Protein 6Q6P (pdb70)

Secondary structure (DSSP, 8-state):
----HHHHHHHHHHHHHHHHTHHHHHHHHHHHHHHHSGGGGGG-TTTTT---HHHHHT-HHHHHHHHHHHHHHHHHHHTTT-HHHHHHHHHHHHHHIIIII---THHHHHHHHHHHHHHHHHTTTT--HHHHHHHHHHHHHHHHHHHHHHHHHT--/----HHHHHHHHHHHHHHHHTHHHHHHHHHHHHHHHSGGGGGG-TTTTT---HHHHTT-HHHHHHHHHHHHHHHHHHHTTT-HHHHHHHHHHHHHIIIIIS---THHHHHHHHHHHHHHHHHTTTT--HHHHHHHHHHHHHHHHHHHHHHHHTT---

Nearest PDB structures (foldseek):
  6q6p-assembly1_A  TM=1.006E+00  e=4.736E-20  Dissostichus mawsoni
  1umo-assembly1_A  TM=9.765E-01  e=1.715E-14  Homo sapiens
  1ux9-assembly2_B  TM=9.751E-01  e=2.761E-14  Homo sapiens
  1ury-assembly1_A  TM=9.767E-01  e=4.443E-14  Homo sapiens
  2dc3-assembly1_B  TM=9.634E-01  e=2.510E-14  Homo sapiens

Solvent-accessible surface area: 17061 Å² total; per-residue (Å²): 130,97,40,57,49,160,26,35,65,37,0,59,83,5,11,52,110,1,76,147,76,18,90,86,7,0,14,44,0,1,18,75,11,2,54,78,83,66,65,4,17,95,63,35,85,120,3,92,142,45,112,79,52,88,91,0,68,186,14,55,44,0,98,133,51,1,71,175,23,2,74,20,13,21,44,10,4,119,4,14,12,23,83,147,94,26,57,58,25,10,99,127,55,0,90,33,34,1,89,184,83,124,17,78,18,72,30,28,115,39,24,13,41,2,8,44,92,5,1,38,114,66,35,61,166,37,16,59,124,119,14,30,52,0,1,68,57,9,3,58,66,19,48,69,23,0,36,58,10,1,119,141,44,66,68,156,134,95,46,82,94,137,34,40,64,28,0,51,89,5,8,50,112,1,76,148,77,18,90,85,7,2,16,44,1,2,18,71,10,3,52,81,76,70,64,4,22,96,63,35,81,121,2,86,148,47,118,79,51,94,88,0,57,176,17,55,42,0,99,130,46,2,60,170,23,1,64,20,13,19,49,6,4,130,13,26,112,70,80,140,93,30,57,45,27,10,35,96,54,0,34,41,30,3,100,181,85,150,16,76,17,74,28,28,119,38,24,17,46,7,6,38,85,7,1,27,111,59,37,80,167,48,16,57,119,101,14,29,60,0,1,71,82,8,7,57,68,17,47,65,19,0,39,42,7,2,113,75,10,35,74,88,148

Radius of gyration: 25.67 Å; Cα contacts (8 Å, |Δi|>4): 300; chains: 2; bounding box: 36×52×78 Å

Sequence (313 aa):
SPLTDKERVMIQDSWAKVYENSDDTGVAILVRLFVNFPSSRQYFSQFKHIEEPEELERSAQLRKHANRVMNGLNTLVESLDNSEKVASVLKLLGKAHALRHKVEPVYFKILSGVILEVLGEAFSEVVTPEVAAAWTKLLATIYSGINAVYEEVGWSSPLTDKERVMIQDSWAKVYENSDDTGVAILVRLFVNFPSSRQYFSQFKHIEEPEELERSAQLRKHANRVMNGLNTLVESLDNSEKVASVLKLLGKAHALRHKVEPVYFKILSGVILEVLGEAFSEVVTPEVAAAWTKLLATIYSGINAVYEEVGWSK

Organism: Dissostichus mawsoni (NCBI:txid36200)

InterPro domains:
  IPR000971 Globin [PF00042] (44-159)
  IPR000971 Globin [PS01033] (18-167)
  IPR009050 Globin-like superfamily [SSF46458] (19-171)
  IPR012292 Globin/Protoglobin [G3DSA:1.10.490.10] (1-171)
  IPR013314 Globin, lamprey/hagfish type [PR01906] (26-39)
  IPR013314 Globin, lamprey/hagfish type [PR01906] (48-64)
  IPR013314 Globin, lamprey/hagfish type [PR01906] (72-87)
  IPR013314 Globin, lamprey/hagfish type [PR01906] (88-106)
  IPR013314 Globin, lamprey/hagfish type [PR01906] (109-127)
  IPR013314 Globin, lamprey/hagfish type [PTHR46783] (1-177)

CATH classification: 1.10.490.10

Structure (mmCIF, N/CA/C/O backbone):
data_6Q6P
#
_entry.id   6Q6P
#
_cell.length_a   43.658
_cell.length_b   105.647
_cell.length_c   127.328
_cell.angle_alpha   90.00
_cell.angle_beta   90.00
_cell.angle_gamma   90.00
#
_symmetry.space_group_name_H-M   'P 21 21 21'
#
loop_
_entity.id
_entity.type
_entity.pdbx_description
1 polymer Cytoglobin
2 non-polymer 'PROTOPORPHYRIN IX CONTAINING FE'
3 water water
#
loop_
_atom_site.group_PDB
_atom_site.id
_atom_site.type_symbol
_atom_site.label_atom_id
_atom_site.label_alt_id
_atom_site.label_comp_id
_atom_site.label_asym_id
_atom_site.label_entity_id
_atom_site.label_seq_id
_atom_site.pdbx_PDB_ins_code
_atom_site.Cartn_x
_atom_site.Cartn_y
_atom_site.Cartn_z
_atom_site.occupancy
_atom_site.B_iso_or_equiv
_atom_site.auth_seq_id
_atom_site.auth_comp_id
_atom_site.auth_asym_id
_atom_site.auth_atom_id
_atom_site.pdbx_PDB_model_num
ATOM 1 N N . SER A 1 17 ? -17.224 25.877 -23.307 1.00 106.01 17 SER A N 1
ATOM 2 C CA . SER A 1 17 ? -16.994 24.896 -24.405 1.00 101.22 17 SER A CA 1
ATOM 3 C C . SER A 1 17 ? -16.787 25.573 -25.780 1.00 105.27 17 SER A C 1
ATOM 4 O O . SER A 1 17 ? -15.899 25.164 -26.534 1.00 96.93 17 SER A O 1
ATOM 6 N N . PRO A 1 18 ? -17.584 26.620 -26.107 1.00 100.96 18 PRO A N 1
ATOM 7 C CA . PRO A 1 18 ? -17.361 27.302 -27.391 1.00 82.87 18 PRO A CA 1
ATOM 8 C C . PRO A 1 18 ? -16.444 28.538 -27.264 1.00 72.52 18 PRO A C 1
ATOM 9 O O . PRO A 1 18 ? -16.895 29.594 -26.807 1.00 76.16 18 PRO A O 1
ATOM 13 N N . LEU A 1 19 ? -15.178 28.426 -27.659 1.00 54.44 19 LEU A N 1
ATOM 14 C CA . LEU A 1 19 ? -14.260 29.569 -27.535 1.00 48.02 19 LEU A CA 1
ATOM 15 C C . LEU A 1 19 ? -14.123 30.355 -28.845 1.00 46.28 19 LEU A C 1
ATOM 16 O O . LEU A 1 19 ? -13.753 29.786 -29.859 1.00 46.48 19 LEU A O 1
ATOM 21 N N . THR A 1 20 ? -14.356 31.670 -28.803 1.00 42.74 20 THR A N 1
ATOM 22 C CA . THR A 1 20 ? -14.466 32.501 -30.015 1.00 37.28 20 THR A CA 1
ATOM 23 C C . THR A 1 20 ? -13.144 33.114 -30.439 1.00 39.75 20 THR A C 1
ATOM 24 O O . THR A 1 20 ? -12.233 33.234 -29.645 1.00 44.07 20 THR A O 1
ATOM 28 N N . ASP A 1 21 ? -13.078 33.588 -31.675 1.00 46.54 21 ASP A N 1
ATOM 29 C CA . ASP A 1 21 ? -11.851 34.170 -32.208 1.00 50.82 21 ASP A CA 1
ATOM 30 C C . ASP A 1 21 ? -11.441 35.436 -31.460 1.00 51.19 21 ASP A C 1
ATOM 31 O O . ASP A 1 21 ? -10.253 35.689 -31.280 1.00 44.85 21 ASP A O 1
ATOM 36 N N . LYS A 1 22 ? -12.426 36.220 -31.022 1.00 57.98 22 LYS A N 1
ATOM 37 C CA . LYS A 1 22 ? -12.162 37.463 -30.282 1.00 62.65 22 LYS A CA 1
ATOM 38 C C . LYS A 1 22 ? -11.552 37.110 -28.930 1.00 59.57 22 LYS A C 1
ATOM 39 O O . LYS A 1 22 ? -10.519 37.662 -28.555 1.00 62.65 22 LYS A O 1
ATOM 45 N N . GLU A 1 23 ? -12.211 36.194 -28.211 1.00 51.19 23 GLU A N 1
ATOM 46 C CA . GLU A 1 23 ? -11.752 35.692 -26.905 1.00 43.08 23 GLU A CA 1
ATOM 47 C C . GLU A 1 23 ? -10.317 35.171 -26.960 1.00 37.79 23 GLU A C 1
ATOM 48 O O . GLU A 1 23 ? -9.477 35.520 -26.149 1.00 38.16 23 GLU A O 1
ATOM 54 N N . ARG A 1 24 ? -10.055 34.302 -27.915 1.00 34.88 24 ARG A N 1
ATOM 55 C CA . ARG A 1 24 ? -8.703 33.892 -28.231 1.00 34.28 24 ARG A CA 1
ATOM 56 C C . ARG A 1 24 ? -7.741 35.079 -28.298 1.00 34.61 24 ARG A C 1
ATOM 57 O O . ARG A 1 24 ? -6.612 35.003 -27.824 1.00 34.97 24 ARG A O 1
ATOM 65 N N . VAL A 1 25 ? -8.167 36.169 -28.926 1.00 35.92 25 VAL A N 1
ATOM 66 C CA . VAL A 1 25 ? -7.294 37.342 -29.044 1.00 35.17 25 VAL A CA 1
ATOM 67 C C . VAL A 1 25 ? -7.167 38.071 -27.715 1.00 33.08 25 VAL A C 1
ATOM 68 O O . VAL A 1 25 ? -6.063 38.479 -27.342 1.00 31.29 25 VAL A O 1
ATOM 72 N N . MET A 1 26 ? -8.294 38.230 -27.016 1.00 32.74 26 MET A N 1
ATOM 73 C CA . MET A 1 26 ? -8.296 38.721 -25.633 1.00 34.28 26 MET A CA 1
ATOM 74 C C . MET A 1 26 ? -7.231 38.006 -24.793 1.00 33.58 26 MET A C 1
ATOM 75 O O . MET A 1 26 ? -6.436 38.648 -24.108 1.00 32.52 26 MET A O 1
ATOM 80 N N . ILE A 1 27 ? -7.180 36.682 -24.915 1.00 32.76 27 ILE A N 1
ATOM 81 C CA . ILE A 1 27 ? -6.261 35.867 -24.134 1.00 33.51 27 ILE A CA 1
ATOM 82 C C . ILE A 1 27 ? -4.791 36.053 -24.513 1.00 32.63 27 ILE A C 1
ATOM 83 O O . ILE A 1 27 ? -3.979 36.350 -23.663 1.00 29.75 27 ILE A O 1
ATOM 88 N N . GLN A 1 28 ? -4.459 35.853 -25.781 1.00 35.87 28 GLN A N 1
ATOM 89 C CA . GLN A 1 28 ? -3.117 36.123 -26.289 1.00 38.43 28 GLN A CA 1
ATOM 90 C C . GLN A 1 28 ? -2.580 37.482 -25.866 1.00 40.54 28 GLN A C 1
ATOM 91 O O . GLN A 1 28 ? -1.383 37.632 -25.587 1.00 37.60 28 GLN A O 1
ATOM 97 N N . ASP A 1 29 ? -3.462 38.480 -25.854 1.00 45.32 29 ASP A N 1
ATOM 98 C CA . ASP A 1 29 ? -3.036 39.864 -25.666 1.00 46.22 29 ASP A CA 1
ATOM 99 C C . ASP A 1 29 ? -2.821 40.177 -24.200 1.00 42.73 29 ASP A C 1
ATOM 100 O O . ASP A 1 29 ? -1.825 40.802 -23.839 1.00 45.53 29 ASP A O 1
ATOM 105 N N . SER A 1 30 ? -3.740 39.721 -23.357 1.00 37.46 30 SER A N 1
ATOM 106 C CA . SER A 1 30 ? -3.541 39.795 -21.914 1.00 33.73 30 SER A CA 1
ATOM 107 C C . SER A 1 30 ? -2.345 38.952 -21.455 1.00 32.87 30 SER A C 1
ATOM 108 O O . SER A 1 30 ? -1.570 39.397 -20.624 1.00 38.89 30 SER A O 1
ATOM 111 N N . TRP A 1 31 ? -2.172 37.758 -22.003 1.00 28.67 31 TRP A N 1
ATOM 112 C CA . TRP A 1 31 ? -1.086 36.889 -21.573 1.00 27.74 31 TRP A CA 1
ATOM 113 C C . TRP A 1 31 ? 0.262 37.525 -21.845 1.00 30.48 31 TRP A C 1
ATOM 114 O O . TRP A 1 31 ? 1.233 37.313 -21.115 1.00 28.09 31 TRP A O 1
ATOM 125 N N . ALA A 1 32 ? 0.344 38.261 -22.940 1.00 36.68 32 ALA A N 1
ATOM 126 C CA . ALA A 1 32 ? 1.603 38.909 -23.292 1.00 39.70 32 ALA A CA 1
ATOM 127 C C . ALA A 1 32 ? 2.060 39.851 -22.160 1.00 38.15 32 ALA A C 1
ATOM 128 O O . ALA A 1 32 ? 3.257 39.987 -21.916 1.00 37.34 32 ALA A O 1
ATOM 130 N N . LYS A 1 33 ? 1.109 40.463 -21.456 1.00 38.24 33 LYS A N 1
ATOM 131 C CA . LYS A 1 33 ? 1.437 41.342 -20.330 1.00 44.20 33 LYS A CA 1
ATOM 132 C C . LYS A 1 33 ? 1.832 40.551 -19.101 1.00 39.75 33 LYS A C 1
ATOM 133 O O . LYS A 1 33 ? 2.759 40.914 -18.387 1.00 37.79 33 LYS A O 1
ATOM 139 N N . VAL A 1 34 ? 1.128 39.453 -18.877 1.00 38.64 34 VAL A N 1
ATOM 140 C CA . VAL A 1 34 ? 1.406 38.574 -17.752 1.00 37.96 34 VAL A CA 1
ATOM 141 C C . VAL A 1 34 ? 2.792 37.930 -17.882 1.00 36.42 34 VAL A C 1
ATOM 142 O O . VAL A 1 34 ? 3.558 37.894 -16.924 1.00 34.86 34 VAL A O 1
ATOM 146 N N . TYR A 1 35 ? 3.133 37.474 -19.077 1.00 39.11 35 TYR A N 1
ATOM 147 C CA . TYR A 1 35 ? 4.404 36.787 -19.286 1.00 40.60 35 TYR A CA 1
ATOM 148 C C . TYR A 1 35 ? 5.566 37.725 -19.075 1.00 39.63 35 TYR A C 1
ATOM 149 O O . TYR A 1 35 ? 6.649 37.266 -18.740 1.00 39.65 35 TYR A O 1
ATOM 158 N N . GLU A 1 36 ? 5.362 39.020 -19.310 1.00 43.75 36 GLU A N 1
ATOM 159 C CA . GLU A 1 36 ? 6.428 40.013 -19.088 1.00 50.33 36 GLU A CA 1
ATOM 160 C C . GLU A 1 36 ? 6.914 40.030 -17.630 1.00 51.19 36 GLU A C 1
ATOM 161 O O . GLU A 1 36 ? 8.112 40.040 -17.393 1.00 50.81 36 GLU A O 1
ATOM 167 N N . ASN A 1 37 ? 6.006 40.007 -16.658 1.00 52.28 37 ASN A N 1
ATOM 168 C CA . ASN A 1 37 ? 6.397 39.643 -15.295 1.00 56.17 37 ASN A CA 1
ATOM 169 C C . ASN A 1 37 ? 6.043 38.176 -14.940 1.00 54.71 37 ASN A C 1
ATOM 170 O O . ASN A 1 37 ? 5.138 37.905 -14.146 1.00 53.75 37 ASN A O 1
ATOM 175 N N . SER A 1 38 ? 6.798 37.233 -15.497 1.00 50.67 38 SER A N 1
ATOM 176 C CA . SER A 1 38 ? 6.383 35.837 -15.486 1.00 49.53 38 SER A CA 1
ATOM 177 C C . SER A 1 38 ? 6.630 35.172 -14.161 1.00 47.54 38 SER A C 1
ATOM 178 O O . SER A 1 38 ? 5.868 34.314 -13.753 1.00 49.08 38 SER A O 1
ATOM 181 N N . ASP A 1 39 ? 7.728 35.524 -13.513 1.00 48.87 39 ASP A N 1
ATOM 182 C CA . ASP A 1 39 ? 8.266 34.691 -12.440 1.00 47.32 39 ASP A CA 1
ATOM 183 C C . ASP A 1 39 ? 7.520 34.948 -11.145 1.00 42.26 39 ASP A C 1
ATOM 184 O O . ASP A 1 39 ? 6.969 34.012 -10.563 1.00 36.39 39 ASP A O 1
ATOM 189 N N . ASP A 1 40 ? 7.465 36.228 -10.754 1.00 39.22 40 ASP A N 1
ATOM 190 C CA . ASP A 1 40 ? 6.708 36.700 -9.591 1.00 35.35 40 ASP A CA 1
ATOM 191 C C . ASP A 1 40 ? 5.279 36.281 -9.636 1.00 30.81 40 ASP A C 1
ATOM 192 O O . ASP A 1 40 ? 4.694 35.968 -8.612 1.00 33.44 40 ASP A O 1
ATOM 197 N N . THR A 1 41 ? 4.704 36.319 -10.825 1.00 27.73 41 THR A N 1
ATOM 198 C CA . THR A 1 41 ? 3.334 35.884 -11.033 1.00 25.60 41 THR A CA 1
ATOM 199 C C . THR A 1 41 ? 3.127 34.367 -10.840 1.00 24.31 41 THR A C 1
ATOM 200 O O . THR A 1 41 ? 2.222 33.942 -10.122 1.00 24.07 41 THR A O 1
ATOM 204 N N . GLY A 1 42 ? 3.960 33.556 -11.484 1.00 24.12 42 GLY A N 1
ATOM 205 C CA . GLY A 1 42 ? 4.065 32.124 -11.174 1.00 22.00 42 GLY A CA 1
ATOM 206 C C . GLY A 1 42 ? 4.005 31.855 -9.684 1.00 20.59 42 GLY A C 1
ATOM 207 O O . GLY A 1 42 ? 3.224 31.030 -9.241 1.00 22.78 42 GLY A O 1
ATOM 208 N N . VAL A 1 43 ? 4.802 32.548 -8.882 1.00 18.49 43 VAL A N 1
ATOM 209 C CA . VAL A 1 43 ? 4.908 32.133 -7.494 1.00 17.76 43 VAL A CA 1
ATOM 210 C C . VAL A 1 43 ? 3.794 32.723 -6.671 1.00 16.40 43 VAL A C 1
ATOM 211 O O . VAL A 1 43 ? 3.357 32.127 -5.694 1.00 15.36 43 VAL A O 1
ATOM 215 N N . ALA A 1 44 ? 3.342 33.903 -7.056 1.00 15.76 44 ALA A N 1
ATOM 216 C CA . ALA A 1 44 ? 2.194 34.484 -6.393 1.00 15.66 44 ALA A CA 1
ATOM 217 C C . ALA A 1 44 ? 1.020 33.527 -6.545 1.00 15.80 44 ALA A C 1
ATOM 218 O O . ALA A 1 44 ? 0.252 33.315 -5.607 1.00 16.74 44 ALA A O 1
ATOM 220 N N . ILE A 1 45 ? 0.917 32.899 -7.709 1.00 15.42 45 ILE A N 1
ATOM 221 C CA . ILE A 1 45 ? -0.143 31.948 -7.951 1.00 15.47 45 ILE A CA 1
ATOM 222 C C . ILE A 1 45 ? 0.021 30.728 -7.054 1.00 17.74 45 ILE A C 1
ATOM 223 O O . ILE A 1 45 ? -0.876 30.415 -6.256 1.00 18.92 45 ILE A O 1
ATOM 228 N N . LEU A 1 46 ? 1.167 30.054 -7.161 1.00 19.28 46 LEU A N 1
ATOM 229 C CA . LEU A 1 46 ? 1.435 28.859 -6.340 1.00 20.77 46 LEU A CA 1
ATOM 230 C C . LEU A 1 46 ? 1.410 29.101 -4.809 1.00 20.37 46 LEU A C 1
ATOM 231 O O . LEU A 1 46 ? 1.053 28.224 -4.044 1.00 20.73 46 LEU A O 1
ATOM 236 N N . VAL A 1 47 ? 1.790 30.284 -4.357 1.00 20.52 47 VAL A N 1
ATOM 237 C CA . VAL A 1 47 ? 1.719 30.571 -2.937 1.00 20.26 47 VAL A CA 1
ATOM 238 C C . VAL A 1 47 ? 0.263 30.680 -2.495 1.00 19.62 47 VAL A C 1
ATOM 239 O O . VAL A 1 47 ? -0.07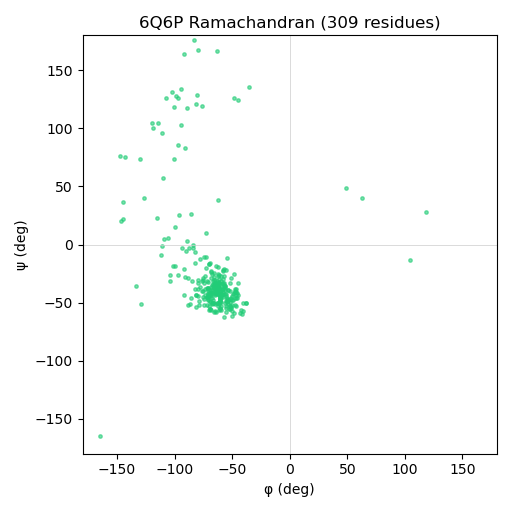7 30.192 -1.434 1.00 17.80 47 VAL A O 1
ATOM 243 N N . ARG A 1 48 ? -0.605 31.275 -3.309 1.00 20.81 48 ARG A N 1
ATOM 244 C CA . ARG A 1 48 ? -2.031 31.296 -2.951 1.00 22.81 48 ARG A CA 1
ATOM 245 C C . ARG A 1 48 ? -2.618 29.884 -2.935 1.00 20.82 48 ARG A C 1
ATOM 246 O O . ARG A 1 48 ? -3.357 29.517 -2.030 1.00 19.84 48 ARG A O 1
ATOM 254 N N . LEU A 1 49 ? -2.253 29.080 -3.921 1.00 19.33 49 LEU A N 1
ATOM 255 C CA . LEU A 1 49 ? -2.678 27.702 -3.941 1.00 17.48 49 LEU A CA 1
ATOM 256 C C . LEU A 1 49 ? -2.269 27.017 -2.657 1.00 16.83 49 LEU A C 1
ATOM 257 O O . LEU A 1 49 ? -3.129 26.530 -1.938 1.00 16.60 49 LEU A O 1
ATOM 262 N N . PHE A 1 50 ? -0.973 27.008 -2.344 1.00 16.53 50 PHE A N 1
ATOM 263 C CA . PHE A 1 50 ? -0.458 26.216 -1.203 1.00 16.85 50 PHE A CA 1
ATOM 264 C C . PHE A 1 50 ? -0.876 26.700 0.222 1.00 16.65 50 PHE A C 1
ATOM 265 O O . PHE A 1 50 ? -0.881 25.929 1.210 1.00 15.06 50 PHE A O 1
ATOM 273 N N . VAL A 1 51 ? -1.218 27.978 0.309 1.00 15.80 51 VAL A N 1
ATOM 274 C CA . VAL A 1 51 ? -1.619 28.596 1.563 1.00 15.25 51 VAL A CA 1
ATOM 275 C C . VAL A 1 51 ? -3.097 28.385 1.788 1.00 14.96 51 VAL A C 1
ATOM 276 O O . VAL A 1 51 ? -3.521 28.058 2.908 1.00 14.82 51 VAL A O 1
ATOM 280 N N . ASN A 1 52 ? -3.868 28.630 0.727 1.00 14.79 52 ASN A N 1
ATOM 281 C CA . ASN A 1 52 ? -5.335 28.638 0.788 1.00 15.13 52 ASN A CA 1
ATOM 282 C C . ASN A 1 52 ? -5.927 27.219 0.765 1.00 15.79 52 ASN A C 1
ATOM 283 O O . ASN A 1 52 ? -6.990 26.955 1.360 1.00 18.28 52 ASN A O 1
ATOM 288 N N . PHE A 1 53 ? -5.207 26.321 0.087 1.00 15.60 53 PHE A N 1
ATOM 289 C CA . PHE A 1 53 ? -5.554 24.901 -0.068 1.00 14.04 53 PHE A CA 1
ATOM 290 C C . PHE A 1 53 ? -4.356 24.023 0.289 1.00 12.93 53 PHE A C 1
ATOM 291 O O . PHE A 1 53 ? -3.709 23.471 -0.590 1.00 12.28 53 PHE A O 1
ATOM 299 N N . PRO A 1 54 ? -4.056 23.923 1.586 1.00 12.33 54 PRO A N 1
ATOM 300 C CA . PRO A 1 54 ? -2.790 23.389 2.075 1.00 12.71 54 PRO A CA 1
ATOM 301 C C . PRO A 1 54 ? -2.527 21.951 1.705 1.00 13.14 54 PRO A C 1
ATOM 302 O O . PRO A 1 54 ? -1.381 21.568 1.547 1.00 14.37 54 PRO A O 1
ATOM 306 N N . SER A 1 55 ? -3.558 21.132 1.609 1.00 13.65 55 SER A N 1
ATOM 307 C CA . SER A 1 55 ? -3.319 19.731 1.331 1.00 13.66 55 SER A CA 1
ATOM 308 C C . SER A 1 55 ? -2.646 19.623 -0.019 1.00 14.27 55 SER A C 1
ATOM 309 O O . SER A 1 55 ? -2.024 18.609 -0.306 1.00 15.05 55 SER A O 1
ATOM 312 N N . SER A 1 56 ? -2.747 20.663 -0.848 1.00 14.30 56 SER A N 1
ATOM 313 C CA . SER A 1 56 ? -2.064 20.654 -2.140 1.00 14.15 56 SER A CA 1
ATOM 314 C C . SER A 1 56 ? -0.562 20.611 -1.978 1.00 14.13 56 SER A C 1
ATOM 315 O O . SER A 1 56 ? 0.141 20.222 -2.904 1.00 14.24 56 SER A O 1
ATOM 318 N N . ARG A 1 57 ? -0.075 20.960 -0.787 1.00 14.40 57 ARG A N 1
ATOM 319 C CA . ARG A 1 57 ? 1.374 20.957 -0.499 1.00 15.22 57 ARG A CA 1
ATOM 320 C C . ARG A 1 57 ? 1.985 19.558 -0.347 1.00 14.41 57 ARG A C 1
ATOM 321 O O . ARG A 1 57 ? 3.209 19.389 -0.345 1.00 13.45 57 ARG A O 1
ATOM 329 N N . GLN A 1 58 ? 1.121 18.560 -0.277 1.00 14.07 58 GLN A N 1
ATOM 330 C CA . GLN A 1 58 ? 1.517 17.224 0.137 1.00 13.86 58 GLN A CA 1
ATOM 331 C C . GLN A 1 58 ? 2.454 16.552 -0.828 1.00 13.62 58 GLN A C 1
ATOM 332 O O . GLN A 1 58 ? 3.155 15.642 -0.439 1.00 13.35 58 GLN A O 1
ATOM 338 N N . TYR A 1 59 ? 2.418 16.960 -2.091 1.00 13.95 59 TYR A N 1
ATOM 339 C CA . TYR A 1 59 ? 3.158 16.277 -3.146 1.00 14.29 59 TYR A CA 1
ATOM 340 C C . TYR A 1 59 ? 4.603 16.784 -3.309 1.00 14.99 59 TYR A C 1
ATOM 341 O O . TYR A 1 59 ? 5.373 16.244 -4.095 1.00 14.51 59 TYR A O 1
ATOM 350 N N . PHE A 1 60 ? 4.962 17.802 -2.537 1.00 16.40 60 PHE A N 1
ATOM 351 C CA . PHE A 1 60 ? 6.202 18.540 -2.719 1.00 17.90 60 PHE A CA 1
ATOM 352 C C . PHE A 1 60 ? 7.100 18.316 -1.502 1.00 20.03 60 PHE A C 1
ATOM 353 O O . PHE A 1 60 ? 6.873 18.888 -0.426 1.00 21.15 60 PHE A O 1
ATOM 361 N N . SER A 1 61 ? 8.124 17.489 -1.667 1.00 21.39 61 SER A N 1
ATOM 362 C CA . SER A 1 61 ? 8.855 16.970 -0.508 1.00 22.43 61 SER A CA 1
ATOM 363 C C . SER A 1 61 ? 9.547 18.061 0.301 1.00 20.58 61 SER A C 1
ATOM 364 O O . SER A 1 61 ? 9.686 17.936 1.508 1.00 21.33 61 SER A O 1
ATOM 367 N N . GLN A 1 62 ? 9.974 19.127 -0.356 1.00 18.86 62 GLN A N 1
ATOM 368 C CA . GLN A 1 62 ? 10.791 20.112 0.316 1.00 18.79 62 GLN A CA 1
ATOM 369 C C . GLN A 1 62 ? 10.058 21.240 0.985 1.00 18.59 62 GLN A C 1
ATOM 370 O O . GLN A 1 62 ? 10.709 22.097 1.561 1.00 18.80 62 GLN A O 1
ATOM 376 N N . PHE A 1 63 ? 8.743 21.325 0.827 1.00 19.89 63 PHE A N 1
ATOM 377 C CA . PHE A 1 63 ? 7.944 22.334 1.571 1.00 20.82 63 PHE A CA 1
ATOM 378 C C . PHE A 1 63 ? 6.538 21.875 1.946 1.00 22.71 63 PHE A C 1
ATOM 379 O O . PHE A 1 63 ? 5.689 22.710 2.257 1.00 23.23 63 PHE A O 1
ATOM 387 N N . LYS A 1 64 ? 6.301 20.563 1.965 1.00 24.45 64 LYS A N 1
ATOM 388 C CA . LYS A 1 64 ? 4.982 20.041 2.305 1.00 26.12 64 LYS A CA 1
ATOM 389 C C . LYS A 1 64 ? 4.479 20.542 3.656 1.00 26.92 64 LYS A C 1
ATOM 390 O O . LYS A 1 64 ? 3.273 20.576 3.871 1.00 27.96 64 LYS A O 1
ATOM 396 N N . HIS A 1 65 ? 5.390 20.985 4.532 1.00 27.25 65 HIS A N 1
ATOM 397 C CA . HIS A 1 65 ? 5.030 21.359 5.893 1.00 24.33 65 HIS A CA 1
ATOM 398 C C . HIS A 1 65 ? 5.227 22.800 6.217 1.00 22.99 65 HIS A C 1
ATOM 399 O O . HIS A 1 65 ? 5.270 23.160 7.370 1.00 22.71 65 HIS A O 1
ATOM 406 N N . ILE A 1 66 ? 5.243 23.635 5.193 1.00 23.96 66 ILE A N 1
ATOM 407 C CA . ILE A 1 66 ? 5.452 25.061 5.345 1.00 24.33 66 ILE A CA 1
ATOM 408 C C . ILE A 1 66 ? 4.166 25.846 5.106 1.00 27.27 66 ILE A C 1
ATOM 409 O O . ILE A 1 66 ? 3.569 25.749 4.040 1.00 31.25 66 ILE A O 1
ATOM 414 N N . GLU A 1 67 ? 3.782 26.684 6.058 1.00 29.16 67 GLU A N 1
ATOM 415 C CA . GLU A 1 67 ? 2.528 27.420 5.954 1.00 30.65 67 GLU A CA 1
ATOM 416 C C . GLU A 1 67 ? 2.669 28.853 5.476 1.00 25.23 67 GLU A C 1
ATOM 417 O O . GLU A 1 67 ? 1.706 29.458 5.086 1.00 22.28 67 GLU A O 1
ATOM 423 N N . GLU A 1 68 ? 3.849 29.431 5.544 1.00 26.74 68 GLU A N 1
ATOM 424 C CA . GLU A 1 68 ? 3.943 30.888 5.449 1.00 28.49 68 GLU A CA 1
ATOM 425 C C . GLU A 1 68 ? 4.394 31.359 4.092 1.00 27.01 68 GLU A C 1
ATOM 426 O O . GLU A 1 68 ? 5.379 30.887 3.565 1.00 28.30 68 GLU A O 1
ATOM 432 N N . PRO A 1 69 ? 3.680 32.320 3.519 1.00 26.51 69 PRO A N 1
ATOM 433 C CA . PRO A 1 69 ? 4.089 32.805 2.199 1.00 26.52 69 PRO A CA 1
ATOM 434 C C . PRO A 1 69 ? 5.578 33.180 2.083 1.00 25.97 69 PRO A C 1
ATOM 435 O O . PRO A 1 69 ? 6.212 32.760 1.129 1.00 26.87 69 PRO A O 1
ATOM 439 N N . GLU A 1 70 ? 6.142 33.895 3.056 1.00 27.12 70 GLU A N 1
ATOM 440 C CA . GLU A 1 70 ? 7.548 34.334 2.964 1.00 28.59 70 GLU A CA 1
ATOM 441 C C . GLU A 1 70 ? 8.486 33.131 2.962 1.00 27.15 70 GLU A C 1
ATOM 442 O O . GLU A 1 70 ? 9.533 33.161 2.324 1.00 25.47 70 GLU A O 1
ATOM 448 N N . GLU A 1 71 ? 8.127 32.082 3.699 1.00 25.69 71 GLU A N 1
ATOM 449 C CA . GLU A 1 71 ? 8.875 30.833 3.637 1.00 22.26 71 GLU A CA 1
ATOM 450 C C . GLU A 1 71 ? 8.699 30.170 2.288 1.00 21.07 71 GLU A C 1
ATOM 451 O O . GLU A 1 71 ? 9.665 29.699 1.705 1.00 22.02 71 GLU A O 1
ATOM 457 N N . LEU A 1 72 ? 7.483 30.156 1.762 1.00 20.05 72 LEU A N 1
ATOM 458 C CA . LEU A 1 72 ? 7.223 29.392 0.549 1.00 20.03 72 LEU A CA 1
ATOM 459 C C . LEU A 1 72 ? 7.883 30.043 -0.641 1.00 20.64 72 LEU A C 1
ATOM 460 O O . LEU A 1 72 ? 8.391 29.356 -1.508 1.00 19.40 72 LEU A O 1
ATOM 465 N N . GLU A 1 73 ? 7.899 31.371 -0.691 1.00 22.56 73 GLU A N 1
ATOM 466 C CA . GLU A 1 73 ? 8.447 32.021 -1.869 1.00 24.01 73 GLU A CA 1
ATOM 467 C C . GLU A 1 73 ? 9.945 31.863 -1.977 1.00 23.19 73 GLU A C 1
ATOM 468 O O . GLU A 1 73 ? 10.499 31.971 -3.060 1.00 22.44 73 GLU A O 1
ATOM 474 N N . ARG A 1 74 ? 10.587 31.483 -0.882 1.00 23.86 74 ARG A N 1
ATOM 475 C CA . ARG A 1 74 ? 12.008 31.160 -0.922 1.00 23.35 74 ARG A CA 1
ATOM 476 C C . ARG A 1 74 ? 12.364 29.689 -1.228 1.00 22.29 74 ARG A C 1
ATOM 477 O O . ARG A 1 74 ? 13.532 29.333 -1.247 1.00 21.84 74 ARG A O 1
ATOM 485 N N . SER A 1 75 ? 11.377 28.843 -1.500 1.00 20.84 75 SER A N 1
ATOM 486 C CA . SER A 1 75 ? 11.666 27.450 -1.790 1.00 20.37 75 SER A CA 1
ATOM 487 C C . SER A 1 75 ? 12.116 27.290 -3.236 1.00 19.80 75 SER A C 1
ATOM 488 O O . SER A 1 75 ? 11.423 27.704 -4.180 1.00 19.53 75 SER A O 1
ATOM 491 N N . ALA A 1 76 ? 13.250 26.630 -3.422 1.00 17.54 76 ALA A N 1
ATOM 492 C CA . ALA A 1 76 ? 13.768 26.465 -4.748 1.00 15.84 76 ALA A CA 1
ATOM 493 C C . ALA A 1 76 ? 12.804 25.585 -5.549 1.00 15.80 76 ALA A C 1
ATOM 494 O O . ALA A 1 76 ? 12.583 25.803 -6.740 1.00 15.17 76 ALA A O 1
ATOM 496 N N . GLN A 1 77 ? 12.192 24.624 -4.860 1.00 15.72 77 GLN A N 1
ATOM 497 C CA . GLN A 1 77 ? 11.321 23.640 -5.492 1.00 15.52 77 GLN A CA 1
ATOM 498 C C . GLN A 1 77 ? 10.016 24.295 -5.915 1.00 16.92 77 GLN A C 1
ATOM 499 O O . GLN A 1 77 ? 9.522 24.058 -7.012 1.00 18.62 77 GLN A O 1
ATOM 505 N N . LEU A 1 78 ? 9.447 25.100 -5.025 1.00 17.44 78 LEU A N 1
ATOM 506 C CA . LEU A 1 78 ? 8.271 25.891 -5.343 1.00 17.89 78 LEU A CA 1
ATOM 507 C C . LEU A 1 78 ? 8.543 26.694 -6.606 1.00 18.38 78 LEU A C 1
ATOM 508 O O . LEU A 1 78 ? 7.833 26.563 -7.591 1.00 18.66 78 LEU A O 1
ATOM 513 N N . ARG A 1 79 ? 9.617 27.473 -6.591 1.00 19.13 79 ARG A N 1
ATOM 514 C CA . ARG A 1 79 ? 9.899 28.407 -7.672 1.00 20.29 79 ARG A CA 1
ATOM 515 C C . ARG A 1 79 ? 10.079 27.711 -9.025 1.00 21.72 79 ARG A C 1
ATOM 516 O O . ARG A 1 79 ? 9.546 28.168 -10.039 1.00 21.12 79 ARG A O 1
ATOM 524 N N . LYS A 1 80 ? 10.810 26.602 -9.051 1.00 24.03 80 LYS A N 1
ATOM 525 C CA . LYS A 1 80 ? 10.998 25.896 -10.305 1.00 26.33 80 LYS A CA 1
ATOM 526 C C . LYS A 1 80 ? 9.666 25.456 -10.829 1.00 24.94 80 LYS A C 1
ATOM 527 O O . LYS A 1 80 ? 9.350 25.704 -11.975 1.00 25.77 80 LYS A O 1
ATOM 533 N N . HIS A 1 81 ? 8.835 24.881 -9.974 1.00 23.34 81 HIS A N 1
ATOM 534 C CA . HIS A 1 81 ? 7.525 24.451 -10.421 1.00 20.87 81 HIS A CA 1
ATOM 535 C C . HIS A 1 81 ? 6.655 25.603 -10.892 1.00 20.50 81 HIS A C 1
ATOM 536 O O . HIS A 1 81 ? 5.814 25.445 -11.787 1.00 18.79 81 HIS A O 1
ATOM 543 N N . ALA A 1 82 ? 6.805 26.739 -10.226 1.00 19.98 82 ALA A N 1
ATOM 544 C CA . ALA A 1 82 ? 6.038 27.914 -10.564 1.00 20.04 82 ALA A CA 1
ATOM 545 C C . ALA A 1 82 ? 6.461 28.349 -11.959 1.00 20.47 82 ALA A C 1
ATOM 546 O O . ALA A 1 82 ? 5.679 28.836 -12.770 1.00 19.48 82 ALA A O 1
ATOM 548 N N . ASN A 1 83 ? 7.716 28.116 -12.251 1.00 21.78 83 ASN A N 1
ATOM 549 C CA . ASN A 1 83 ? 8.240 28.457 -13.549 1.00 24.75 83 ASN A CA 1
ATOM 550 C C . ASN A 1 83 ? 7.703 27.529 -14.632 1.00 22.29 83 ASN A C 1
ATOM 551 O O . ASN A 1 83 ? 7.366 27.965 -15.719 1.00 20.09 83 ASN A O 1
ATOM 556 N N . ARG A 1 84 ? 7.665 26.240 -14.304 1.00 22.68 84 ARG A N 1
ATOM 557 C CA . ARG A 1 84 ? 7.104 25.196 -15.158 1.00 22.74 84 ARG A CA 1
ATOM 558 C C . ARG A 1 84 ? 5.634 25.416 -15.448 1.00 20.35 84 ARG A C 1
ATOM 559 O O . ARG A 1 84 ? 5.160 25.129 -16.535 1.00 20.53 84 ARG A O 1
ATOM 567 N N . VAL A 1 85 ? 4.898 25.888 -14.460 1.00 18.38 85 VAL A N 1
ATOM 568 C CA . VAL A 1 85 ? 3.481 26.105 -14.645 1.00 17.58 85 VAL A CA 1
ATOM 569 C C . VAL A 1 85 ? 3.266 27.154 -15.729 1.00 18.58 85 VAL A C 1
ATOM 570 O O . VAL A 1 85 ? 2.384 27.024 -16.581 1.00 16.72 85 VAL A O 1
ATOM 574 N N . MET A 1 86 ? 4.091 28.199 -15.680 1.00 20.75 86 MET A N 1
ATOM 575 C CA . MET A 1 86 ? 3.875 29.372 -16.498 1.00 21.14 86 MET A CA 1
ATOM 576 C C . MET A 1 86 ? 4.284 29.051 -17.904 1.00 21.84 86 MET A C 1
ATOM 577 O O . MET A 1 86 ? 3.581 29.391 -18.848 1.00 22.94 86 MET A O 1
ATOM 582 N N . ASN A 1 87 ? 5.376 28.320 -18.042 1.00 23.34 87 ASN A N 1
ATOM 583 C CA . ASN A 1 87 ? 5.786 27.877 -19.351 1.00 25.77 87 ASN A CA 1
ATOM 584 C C . ASN A 1 87 ? 4.758 27.006 -19.986 1.00 26.28 87 ASN A C 1
ATOM 585 O O . ASN A 1 87 ? 4.476 27.169 -21.187 1.00 29.76 87 ASN A O 1
ATOM 590 N N . GLY A 1 88 ? 4.191 26.107 -19.176 1.00 23.82 88 GLY A N 1
ATOM 591 C CA . GLY A 1 88 ? 3.008 25.333 -19.551 1.00 21.60 88 GLY A CA 1
ATOM 592 C C . GLY A 1 88 ? 1.891 26.188 -20.123 1.00 21.18 88 GLY A C 1
ATOM 593 O O . GLY A 1 88 ? 1.490 26.006 -21.272 1.00 19.72 88 GLY A O 1
ATOM 594 N N . LEU A 1 89 ? 1.413 27.149 -19.341 1.00 21.33 89 LEU A N 1
ATOM 595 C CA . LEU A 1 89 ? 0.358 28.049 -19.811 1.00 22.47 89 LEU A CA 1
ATOM 596 C C . LEU A 1 89 ? 0.767 28.743 -21.116 1.00 23.12 89 LEU A C 1
ATOM 597 O O . LEU A 1 89 ? -0.025 28.873 -22.063 1.00 22.52 89 LEU A O 1
ATOM 602 N N . ASN A 1 90 ? 2.017 29.186 -21.165 1.00 23.46 90 ASN A N 1
ATOM 603 C CA . ASN A 1 90 ? 2.503 29.908 -22.327 1.00 22.66 90 ASN A CA 1
ATOM 604 C C . ASN A 1 90 ? 2.403 29.073 -23.564 1.00 23.42 90 ASN A C 1
ATOM 605 O O . ASN A 1 90 ? 2.046 29.563 -24.626 1.00 23.85 90 ASN A O 1
ATOM 610 N N . THR A 1 91 ? 2.805 27.815 -23.428 1.00 23.65 91 THR A N 1
ATOM 611 C CA . THR A 1 91 ? 2.710 26.864 -24.517 1.00 22.28 91 THR A CA 1
ATOM 612 C C . THR A 1 91 ? 1.248 26.725 -24.920 1.00 22.73 91 THR A C 1
ATOM 613 O O . THR A 1 91 ? 0.915 26.756 -26.099 1.00 21.86 91 THR A O 1
ATOM 617 N N . LEU A 1 92 ? 0.373 26.586 -23.934 1.00 24.29 92 LEU A N 1
ATOM 618 C CA . LEU A 1 92 ? -1.050 26.443 -24.224 1.00 25.75 92 LEU A CA 1
ATOM 619 C C . LEU A 1 92 ? -1.596 27.664 -24.936 1.00 26.97 92 LEU A C 1
ATOM 620 O O . LEU A 1 92 ? -2.454 27.522 -25.805 1.00 30.92 92 LEU A O 1
ATOM 625 N N . VAL A 1 93 ? -1.048 28.841 -24.643 1.00 26.70 93 VAL A N 1
ATOM 626 C CA . VAL A 1 93 ? -1.536 30.068 -25.266 1.00 27.67 93 VAL A CA 1
ATOM 627 C C . VAL A 1 93 ? -0.955 30.289 -26.667 1.00 28.40 93 VAL A C 1
ATOM 628 O O . VAL A 1 93 ? -1.678 30.641 -27.614 1.00 27.51 93 VAL A O 1
ATOM 632 N N . GLU A 1 94 ? 0.342 30.051 -26.816 1.00 30.88 94 GLU A N 1
ATOM 633 C CA . GLU A 1 94 ? 0.953 30.052 -28.145 1.00 31.24 94 GLU A CA 1
ATOM 634 C C . GLU A 1 94 ? 0.160 29.153 -29.078 1.00 29.35 94 GLU A C 1
ATOM 635 O O . GLU A 1 94 ? 0.059 29.430 -30.267 1.00 32.22 94 GLU A O 1
ATOM 641 N N . SER A 1 95 ? -0.479 28.134 -28.514 1.00 27.43 95 SER A N 1
ATOM 642 C CA . SER A 1 95 ? -0.957 27.006 -29.283 1.00 26.69 95 SER A CA 1
ATOM 643 C C . SER A 1 95 ? -2.468 26.947 -29.421 1.00 26.71 95 SER A C 1
ATOM 644 O O . SER A 1 95 ? -3.008 26.008 -30.007 1.00 27.83 95 SER A O 1
ATOM 647 N N . LEU A 1 96 ? -3.144 27.973 -28.922 1.00 26.60 96 LEU A N 1
ATOM 648 C CA . LEU A 1 96 ? -4.610 28.033 -28.947 1.00 27.66 96 LEU A CA 1
ATOM 649 C C . LEU A 1 96 ? -5.279 27.682 -30.266 1.00 28.65 96 LEU A C 1
ATOM 650 O O . LEU A 1 96 ? -6.337 27.088 -30.258 1.00 25.82 96 LEU A O 1
ATOM 655 N N . ASP A 1 97 ? -4.695 28.085 -31.393 1.00 32.66 97 ASP A N 1
ATOM 656 C CA . ASP A 1 97 ? -5.337 27.853 -32.683 1.00 33.23 97 ASP A CA 1
ATOM 657 C C . ASP A 1 97 ? -5.084 26.480 -33.267 1.00 31.82 97 ASP A C 1
ATOM 658 O O . ASP A 1 97 ? -5.626 26.159 -34.312 1.00 31.22 97 ASP A O 1
ATOM 663 N N . ASN A 1 98 ? -4.271 25.678 -32.575 1.00 32.39 98 ASN A N 1
ATOM 664 C CA . ASN A 1 98 ? -3.924 24.320 -32.988 1.00 29.22 98 ASN A CA 1
ATOM 665 C C . ASN A 1 98 ? -4.368 23.321 -31.935 1.00 30.13 98 ASN A C 1
ATOM 666 O O . ASN A 1 98 ? -3.756 23.204 -30.879 1.00 32.09 98 ASN A O 1
ATOM 671 N N . SER A 1 99 ? -5.450 22.615 -32.206 1.00 31.40 99 SER A N 1
ATOM 672 C CA . SER A 1 99 ? -6.184 21.965 -31.130 1.00 33.61 99 SER A CA 1
ATOM 673 C C . SER A 1 99 ? -5.694 20.562 -30.915 1.00 36.65 99 SER A C 1
ATOM 674 O O . SER A 1 99 ? -5.909 19.982 -29.849 1.00 41.12 99 SER A O 1
ATOM 677 N N . GLU A 1 100 ? -5.049 20.004 -31.928 1.00 38.48 100 GLU A N 1
ATOM 678 C CA . GLU A 1 100 ? -4.355 18.756 -31.748 1.00 39.85 100 GLU A CA 1
ATOM 679 C C . GLU A 1 100 ? -3.218 18.969 -30.773 1.00 35.73 100 GLU A C 1
ATOM 680 O O . GLU A 1 100 ? -2.990 18.141 -29.898 1.00 34.26 100 GLU A O 1
ATOM 686 N N . LYS A 1 101 ? -2.526 20.095 -30.896 1.00 32.02 101 LYS A N 1
ATOM 687 C CA . LYS A 1 101 ? -1.368 20.335 -30.060 1.00 31.54 101 LYS A CA 1
ATOM 688 C C . LYS A 1 101 ? -1.736 20.615 -28.605 1.00 32.61 101 LYS A C 1
ATOM 689 O O . LYS A 1 101 ? -1.020 20.189 -27.701 1.00 33.15 101 LYS A O 1
ATOM 695 N N . VAL A 1 102 ? -2.830 21.328 -28.354 1.00 31.39 102 VAL A N 1
ATOM 696 C CA . VAL A 1 102 ? -3.252 21.484 -26.962 1.00 31.43 102 VAL A CA 1
ATOM 697 C C . VAL A 1 102 ? -3.619 20.107 -26.445 1.00 30.17 102 VAL A C 1
ATOM 698 O O . VAL A 1 102 ? -3.310 19.770 -25.310 1.00 38.78 102 VAL A O 1
ATOM 702 N N . ALA A 1 103 ? -4.223 19.285 -27.284 1.00 26.94 103 ALA A N 1
ATOM 703 C CA . ALA A 1 103 ? -4.551 17.934 -26.860 1.00 26.08 103 ALA A CA 1
ATOM 704 C C . ALA A 1 103 ? -3.323 17.136 -26.404 1.00 25.32 103 ALA A C 1
ATOM 705 O O . ALA A 1 103 ? -3.406 16.407 -25.432 1.00 24.38 103 ALA A O 1
ATOM 707 N N . SER A 1 104 ? -2.195 17.252 -27.098 1.00 25.48 104 SER A N 1
ATOM 708 C CA . SER A 1 104 ? -1.030 16.452 -26.717 1.00 28.10 104 SER A CA 1
ATOM 709 C C . SER A 1 104 ? -0.391 17.019 -25.486 1.00 25.92 104 SER A C 1
ATOM 710 O O . SER A 1 104 ? 0.305 16.292 -24.779 1.00 26.15 104 SER A O 1
ATOM 713 N N . VAL A 1 105 ? -0.524 18.329 -25.295 1.00 24.00 105 VAL A N 1
ATOM 714 C CA . VAL A 1 105 ? 0.133 18.988 -24.171 1.00 23.22 105 VAL A CA 1
ATOM 715 C C . VAL A 1 105 ? -0.600 18.561 -22.920 1.00 22.21 105 VAL A C 1
ATOM 716 O O . VAL A 1 105 ? 0.002 18.163 -21.933 1.00 22.46 105 VAL A O 1
ATOM 720 N N . LEU A 1 106 ? -1.912 18.588 -22.994 1.00 22.14 106 LEU A N 1
ATOM 721 C CA . LEU A 1 106 ? -2.700 18.203 -21.864 1.00 23.39 106 LEU A CA 1
ATOM 722 C C . LEU A 1 106 ? -2.514 16.734 -21.625 1.00 24.27 106 LEU A C 1
ATOM 723 O O . LEU A 1 106 ? -2.473 16.296 -20.483 1.00 26.76 106 LEU A O 1
ATOM 728 N N . LYS A 1 107 ? -2.353 15.967 -22.692 1.00 26.33 107 LYS A N 1
ATOM 729 C CA . LYS A 1 107 ? -2.112 14.534 -22.535 1.00 29.88 107 LYS A CA 1
ATOM 730 C C . LYS A 1 107 ? -0.815 14.279 -21.744 1.00 25.98 107 LYS A C 1
ATOM 731 O O . LYS A 1 107 ? -0.820 13.533 -20.778 1.00 23.65 107 LYS A O 1
ATOM 737 N N . LEU A 1 108 ? 0.262 14.956 -22.127 1.00 23.72 108 LEU A N 1
ATOM 738 C CA . LEU A 1 108 ? 1.548 14.787 -21.500 1.00 23.31 108 LEU A CA 1
ATOM 739 C C . LEU A 1 108 ? 1.505 15.159 -20.044 1.00 22.97 108 LEU A C 1
ATOM 740 O O . LEU A 1 108 ? 1.988 14.435 -19.184 1.00 22.40 108 LEU A O 1
ATOM 745 N N . LEU A 1 109 ? 0.974 16.341 -19.789 1.00 23.35 109 LEU A N 1
ATOM 746 C CA . LEU A 1 109 ? 0.759 16.836 -18.447 1.00 22.79 109 LEU A CA 1
ATOM 747 C C . LEU A 1 109 ? 0.038 15.828 -17.586 1.00 21.93 109 LEU A C 1
ATOM 748 O O . LEU A 1 109 ? 0.491 15.474 -16.497 1.00 20.99 109 LEU A O 1
ATOM 753 N N . GLY A 1 110 ? -1.137 15.433 -18.066 1.00 21.49 110 GLY A N 1
ATOM 754 C CA . GLY A 1 110 ? -2.065 14.632 -17.291 1.00 21.97 110 GLY A CA 1
ATOM 755 C C . GLY A 1 110 ? -1.466 13.293 -16.952 1.00 21.78 110 GLY A C 1
ATOM 756 O O . GLY A 1 110 ? -1.614 12.808 -15.838 1.00 22.14 110 GLY A O 1
ATOM 757 N N . LYS A 1 111 ? -0.769 12.708 -17.916 1.00 22.90 111 LYS A N 1
ATOM 758 C CA . LYS A 1 111 ? -0.040 11.474 -17.683 1.00 23.88 111 LYS A CA 1
ATOM 759 C C . LYS A 1 111 ? 0.946 11.672 -16.543 1.00 21.85 111 LYS A C 1
ATOM 760 O O . LYS A 1 111 ? 0.786 11.045 -15.500 1.00 22.40 111 LYS A O 1
ATOM 766 N N . ALA A 1 112 ? 1.915 12.574 -16.714 1.00 19.07 112 ALA A N 1
ATOM 767 C CA . ALA A 1 112 ? 2.964 12.778 -15.712 1.00 17.69 112 ALA A CA 1
ATOM 768 C C . ALA A 1 112 ? 2.375 12.960 -14.315 1.00 18.11 112 ALA A C 1
ATOM 769 O O . ALA A 1 112 ? 2.842 12.358 -13.338 1.00 17.94 112 ALA A O 1
ATOM 771 N N . HIS A 1 113 ? 1.372 13.822 -14.201 1.00 18.35 113 HIS A N 1
ATOM 772 C CA . HIS A 1 113 ? 0.887 14.191 -12.882 1.00 18.28 113 HIS A CA 1
ATOM 773 C C . HIS A 1 113 ? 0.064 13.053 -12.332 1.00 18.65 113 HIS A C 1
ATOM 774 O O . HIS A 1 113 ? 0.092 12.772 -11.141 1.00 19.63 113 HIS A O 1
ATOM 781 N N . ALA A 1 114 ? -0.578 12.313 -13.215 1.00 18.81 114 ALA A N 1
ATOM 782 C CA . ALA A 1 114 ? -1.282 11.141 -12.766 1.00 19.97 114 ALA A CA 1
ATOM 783 C C . ALA A 1 114 ? -0.267 10.087 -12.328 1.00 19.82 114 ALA A C 1
ATOM 784 O O . ALA A 1 114 ? -0.280 9.635 -11.196 1.00 20.90 114 ALA A O 1
ATOM 786 N N . LEU A 1 115 ? 0.646 9.734 -13.210 1.00 20.05 115 LEU A N 1
ATOM 787 C CA . LEU A 1 115 ? 1.403 8.504 -13.040 1.00 20.25 115 LEU A CA 1
ATOM 788 C C . LEU A 1 115 ? 2.645 8.730 -12.221 1.00 21.62 115 LEU A C 1
ATOM 789 O O . LEU A 1 115 ? 2.849 8.054 -11.235 1.00 21.16 115 LEU A O 1
ATOM 794 N N . ARG A 1 116 ? 3.447 9.712 -12.619 1.00 25.57 116 ARG A N 1
ATOM 795 C CA . ARG A 1 116 ? 4.702 10.022 -11.954 1.00 28.39 116 ARG A CA 1
ATOM 796 C C . ARG A 1 116 ? 4.479 10.741 -10.590 1.00 27.04 116 ARG A C 1
ATOM 797 O O . ARG A 1 116 ? 5.031 10.325 -9.583 1.00 25.78 116 ARG A O 1
ATOM 805 N N . HIS A 1 117 ? 3.616 11.753 -10.531 1.00 25.82 117 HIS A N 1
ATOM 806 C CA . HIS A 1 117 ? 3.465 12.543 -9.302 1.00 24.04 117 HIS A CA 1
ATOM 807 C C . HIS A 1 117 ? 2.259 12.205 -8.461 1.00 23.48 117 HIS A C 1
ATOM 808 O O . HIS A 1 117 ? 2.190 12.582 -7.303 1.00 23.61 117 HIS A O 1
ATOM 815 N N . LYS A 1 118 ? 1.282 11.538 -9.047 1.00 23.62 118 LYS A N 1
ATOM 816 C CA . LYS A 1 118 ? 0.144 11.053 -8.285 1.00 22.99 118 LYS A CA 1
ATOM 817 C C . LYS A 1 118 ? -0.648 12.182 -7.662 1.00 21.31 118 LYS A C 1
ATOM 818 O O . LYS A 1 118 ? -1.128 12.078 -6.548 1.00 23.46 118 LYS A O 1
ATOM 824 N N . VAL A 1 119 ? -0.807 13.256 -8.407 1.00 18.90 119 VAL A N 1
ATOM 825 C CA . VAL A 1 119 ? -1.599 14.374 -7.957 1.00 17.56 119 VAL A CA 1
ATOM 826 C C . VAL A 1 119 ? -3.115 14.174 -8.179 1.00 17.52 119 VAL A C 1
ATOM 827 O O . VAL A 1 119 ? -3.568 14.026 -9.306 1.00 17.69 119 VAL A O 1
ATOM 831 N N . GLU A 1 120 ? -3.904 14.206 -7.112 1.00 17.78 120 GLU A N 1
ATOM 832 C CA . GLU A 1 120 ? -5.353 14.295 -7.244 1.00 19.42 120 GLU A CA 1
ATOM 833 C C . GLU A 1 120 ? -5.773 15.354 -8.283 1.00 18.65 120 GLU A C 1
ATOM 834 O O . GLU A 1 120 ? -5.438 16.533 -8.157 1.00 18.62 120 GLU A O 1
ATOM 840 N N . PRO A 1 121 ? -6.564 14.950 -9.279 1.00 17.13 121 PRO A N 1
ATOM 841 C CA . PRO A 1 121 ? -7.018 15.873 -10.304 1.00 16.33 121 PRO A CA 1
ATOM 842 C C . PRO A 1 121 ? -7.778 17.080 -9.798 1.00 16.39 121 PRO A C 1
ATOM 843 O O . PRO A 1 121 ? -7.892 18.065 -10.522 1.00 17.38 121 PRO A O 1
ATOM 847 N N . VAL A 1 122 ? -8.342 17.013 -8.596 1.00 16.55 122 VAL A N 1
ATOM 848 C CA . VAL A 1 122 ? -9.067 18.167 -8.039 1.00 15.92 122 VAL A CA 1
ATOM 849 C C . VAL A 1 122 ? -8.197 19.413 -7.949 1.00 16.71 122 VAL A C 1
ATOM 850 O O . VAL A 1 122 ? -8.702 20.541 -8.006 1.00 18.75 122 VAL A O 1
ATOM 854 N N . TYR A 1 123 ? -6.894 19.219 -7.771 1.00 16.81 123 TYR A N 1
ATOM 855 C CA . TYR A 1 123 ? -6.003 20.340 -7.558 1.00 16.22 123 TYR A CA 1
ATOM 856 C C . TYR A 1 123 ? -5.801 21.087 -8.856 1.00 17.48 123 TYR A C 1
ATOM 857 O O . TYR A 1 123 ? -5.604 22.296 -8.840 1.00 19.14 123 TYR A O 1
ATOM 866 N N . PHE A 1 124 ? -5.924 20.410 -9.990 1.00 17.43 124 PHE A N 1
ATOM 867 C CA . PHE A 1 124 ? -5.854 21.136 -11.247 1.00 18.23 124 PHE A CA 1
ATOM 868 C C . PHE A 1 124 ? -7.011 22.098 -11.337 1.00 19.85 124 PHE A C 1
ATOM 869 O O . PHE A 1 124 ? -6.853 23.234 -11.778 1.00 21.79 124 PHE A O 1
ATOM 877 N N . LYS A 1 125 ? -8.174 21.665 -10.874 1.00 22.16 125 LYS A N 1
ATOM 878 C CA . LYS A 1 125 ? -9.347 22.534 -10.900 1.00 22.96 125 LYS A CA 1
ATOM 879 C C . LYS A 1 125 ? -9.110 23.743 -10.016 1.00 22.57 125 LYS A C 1
ATOM 880 O O . LYS A 1 125 ? -9.285 24.883 -10.460 1.00 22.54 125 LYS A O 1
ATOM 886 N N . ILE A 1 126 ? -8.681 23.471 -8.782 1.00 20.76 126 ILE A N 1
ATOM 887 C CA . ILE A 1 126 ? -8.475 24.505 -7.785 1.00 21.29 126 ILE A CA 1
ATOM 888 C C . ILE A 1 126 ? -7.408 25.498 -8.248 1.00 21.76 126 ILE A C 1
ATOM 889 O O . ILE A 1 126 ? -7.487 26.692 -8.024 1.00 19.34 126 ILE A O 1
ATOM 894 N N . LEU A 1 127 ? -6.394 24.991 -8.911 1.00 25.67 127 LEU A N 1
ATOM 895 C CA . LEU A 1 127 ? -5.409 25.866 -9.493 1.00 27.44 127 LEU A CA 1
ATOM 896 C C . LEU A 1 127 ? -6.059 26.822 -10.501 1.00 27.83 127 LEU A C 1
ATOM 897 O O . LEU A 1 127 ? -5.830 28.035 -10.404 1.00 29.72 127 LEU A O 1
ATOM 902 N N . SER A 1 128 ? -6.876 26.300 -11.429 1.00 25.83 128 SER A N 1
ATOM 903 C CA . SER A 1 128 ? -7.577 27.154 -12.416 1.00 27.11 128 SER A CA 1
ATOM 904 C C . SER A 1 128 ? -8.283 28.323 -11.756 1.00 25.14 128 SER A C 1
ATOM 905 O O . SER A 1 128 ? -8.179 29.465 -12.210 1.00 21.55 128 SER A O 1
ATOM 908 N N . GLY A 1 129 ? -9.018 28.004 -10.686 1.00 25.51 129 GLY A N 1
ATOM 909 C CA . GLY A 1 129 ? -9.547 28.993 -9.735 1.00 24.90 129 GLY A CA 1
ATOM 910 C C . GLY A 1 129 ? -8.560 30.086 -9.348 1.00 24.43 129 GLY A C 1
ATOM 911 O O . GLY A 1 129 ? -8.812 31.261 -9.597 1.00 26.00 129 GLY A O 1
ATOM 912 N N . VAL A 1 130 ? -7.415 29.688 -8.789 1.00 22.70 130 VAL A N 1
ATOM 913 C CA . VAL A 1 130 ? -6.410 30.622 -8.275 1.00 20.55 130 VAL A CA 1
ATOM 914 C C . VAL A 1 130 ? -5.794 31.517 -9.355 1.00 20.53 130 VAL A C 1
ATOM 915 O O . VAL A 1 130 ? -5.580 32.707 -9.131 1.00 17.78 130 VAL A O 1
ATOM 919 N N . ILE A 1 131 ? -5.486 30.930 -10.510 1.00 21.74 131 ILE A N 1
ATOM 920 C CA . ILE A 1 131 ? -4.999 31.691 -11.659 1.00 22.72 131 ILE A CA 1
ATOM 921 C C . ILE A 1 131 ? -5.880 32.893 -11.997 1.00 24.85 131 ILE A C 1
ATOM 922 O O . ILE A 1 131 ? -5.393 34.013 -12.096 1.00 26.38 131 ILE A O 1
ATOM 927 N N . LEU A 1 132 ? -7.174 32.679 -12.189 1.00 27.70 132 LEU A N 1
ATOM 928 C CA . LEU A 1 132 ? -8.090 33.819 -12.320 1.00 29.92 132 LEU A CA 1
ATOM 929 C C . LEU A 1 132 ? -7.852 34.777 -11.177 1.00 27.43 132 LEU A C 1
ATOM 930 O O . LEU A 1 132 ? -7.429 35.900 -11.398 1.00 26.13 132 LEU A O 1
ATOM 935 N N . GLU A 1 133 ? -8.078 34.288 -9.958 1.00 26.46 133 GLU A N 1
ATOM 936 C CA . GLU A 1 133 ? -8.125 35.115 -8.766 1.00 26.91 133 GLU A CA 1
ATOM 937 C C . GLU A 1 133 ? -6.918 36.051 -8.755 1.00 28.07 133 GLU A C 1
ATOM 938 O O . GLU A 1 133 ? -7.070 37.257 -8.610 1.00 31.69 133 GLU A O 1
ATOM 944 N N . VAL A 1 134 ? -5.739 35.506 -9.040 1.00 27.90 134 VAL A N 1
ATOM 945 C CA . VAL A 1 134 ? -4.489 36.259 -8.999 1.00 27.42 134 VAL A CA 1
ATOM 946 C C . VAL A 1 134 ? -4.232 37.128 -10.231 1.00 30.77 134 VAL A C 1
ATOM 947 O O . VAL A 1 134 ? -3.747 38.251 -10.109 1.00 31.21 134 VAL A O 1
ATOM 951 N N . LEU A 1 135 ? -4.474 36.586 -11.417 1.00 32.43 135 LEU A N 1
ATOM 952 C CA . LEU A 1 135 ? -4.467 37.395 -12.624 1.00 34.82 135 LEU A CA 1
ATOM 953 C C . LEU A 1 135 ? -5.326 38.664 -12.505 1.00 34.16 135 LEU A C 1
ATOM 954 O O . LEU A 1 135 ? -4.883 39.759 -12.825 1.00 34.32 135 LEU A O 1
ATOM 959 N N . GLY A 1 136 ? -6.577 38.508 -12.101 1.00 34.40 136 GLY A N 1
ATOM 960 C CA . GLY A 1 136 ? -7.495 39.633 -12.054 1.00 38.00 136 GLY A CA 1
ATOM 961 C C . GLY A 1 136 ? -7.379 40.383 -10.748 1.00 43.19 136 GLY A C 1
ATOM 962 O O . GLY A 1 136 ? -8.346 40.978 -10.285 1.00 48.75 136 GLY A O 1
ATOM 963 N N . GLU A 1 137 ? -6.204 40.305 -10.130 1.00 44.51 137 GLU A N 1
ATOM 964 C CA . GLU A 1 137 ? -5.874 41.095 -8.956 1.00 43.83 137 GLU A CA 1
ATOM 965 C C . GLU A 1 137 ? -4.525 41.781 -9.199 1.00 40.33 137 GLU A C 1
ATOM 966 O O . GLU A 1 137 ? -4.398 42.990 -9.043 1.00 40.69 137 GLU A O 1
ATOM 972 N N . ALA A 1 138 ? -3.526 40.999 -9.596 1.00 36.60 138 ALA A N 1
ATOM 973 C CA . ALA A 1 138 ? -2.237 41.532 -10.023 1.00 33.66 138 ALA A CA 1
ATOM 974 C C . ALA A 1 138 ? -2.313 42.340 -11.306 1.00 33.20 138 ALA A C 1
ATOM 975 O O . ALA A 1 138 ? -1.538 43.250 -11.480 1.00 36.05 138 ALA A O 1
ATOM 977 N N . PHE A 1 139 ? -3.194 41.979 -12.230 1.00 36.33 139 PHE A N 1
ATOM 978 C CA . PHE A 1 139 ? -3.218 42.612 -13.550 1.00 37.69 139 PHE A CA 1
ATOM 979 C C . PHE A 1 139 ? -4.602 43.151 -13.900 1.00 40.55 139 PHE A C 1
ATOM 980 O O . PHE A 1 139 ? -5.024 43.067 -15.045 1.00 41.40 139 PHE A O 1
ATOM 988 N N . SER A 1 140 ? -5.293 43.735 -12.930 1.00 46.23 140 SER A N 1
ATOM 989 C CA . SER A 1 140 ? -6.689 44.125 -13.131 1.00 48.59 140 SER A CA 1
ATOM 990 C C . SER A 1 140 ? -6.899 45.167 -14.242 1.00 50.70 140 SER A C 1
ATOM 991 O O . SER A 1 140 ? -7.968 45.197 -14.840 1.00 50.78 140 SER A O 1
ATOM 994 N N . GLU A 1 141 ? -5.927 45.986 -14.548 1.00 56.39 141 GLU A N 1
ATOM 995 C CA . GLU A 1 141 ? -6.167 46.960 -15.592 1.00 64.64 141 GLU A CA 1
ATOM 996 C C . GLU A 1 141 ? -6.199 46.336 -16.983 1.00 58.16 141 GLU A C 1
ATOM 997 O O . GLU A 1 141 ? -6.224 47.022 -17.972 1.00 55.85 141 GLU A O 1
ATOM 1003 N N . VAL A 1 142 ? -6.216 45.021 -17.044 1.00 54.66 142 VAL A N 1
ATOM 1004 C CA . VAL A 1 142 ? -6.157 44.280 -18.277 1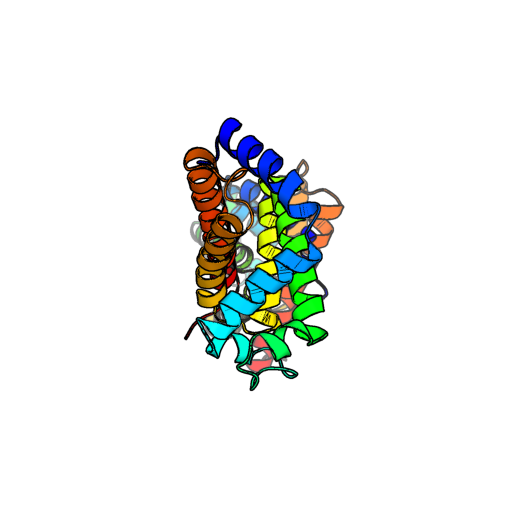.00 49.49 142 VAL A CA 1
ATOM 1005 C C . VAL A 1 142 ? -7.181 43.181 -18.314 1.00 49.26 142 VAL A C 1
ATOM 1006 O O . VAL A 1 142 ? -7.721 42.869 -19.334 1.00 43.42 142 VAL A O 1
ATOM 1010 N N . VAL A 1 143 ? -7.424 42.587 -17.167 1.00 47.39 143 VAL A N 1
ATOM 1011 C CA . VAL A 1 143 ? -8.368 41.519 -17.028 1.00 44.03 143 VAL A CA 1
ATOM 1012 C C . VAL A 1 143 ? -9.710 42.080 -16.697 1.00 41.62 143 VAL A C 1
ATOM 1013 O O . VAL A 1 143 ? -10.101 42.137 -15.566 1.00 40.28 143 VAL A O 1
ATOM 1017 N N . THR A 1 144 ? -10.407 42.500 -17.721 1.00 43.40 144 THR A N 1
ATOM 1018 C CA . THR A 1 144 ? -11.721 43.083 -17.588 1.00 45.89 144 THR A CA 1
ATOM 1019 C C . THR A 1 144 ? -12.707 41.940 -17.423 1.00 45.94 144 THR A C 1
ATOM 1020 O O . THR A 1 144 ? -12.357 40.798 -17.685 1.00 46.00 144 THR A O 1
ATOM 1024 N N . PRO A 1 145 ? -13.952 42.238 -17.025 1.00 49.84 145 PRO A N 1
ATOM 1025 C CA . PRO A 1 145 ? -14.959 41.174 -16.882 1.00 53.45 145 PRO A CA 1
ATOM 1026 C C . PRO A 1 145 ? -14.958 40.267 -18.092 1.00 52.85 145 PRO A C 1
ATOM 1027 O O . PRO A 1 145 ? -15.055 39.040 -17.976 1.00 45.99 145 PRO A O 1
ATOM 1031 N N . GLU A 1 146 ? -14.834 40.911 -19.243 1.00 54.16 146 GLU A N 1
ATOM 1032 C CA . GLU A 1 146 ? -14.868 40.244 -20.515 1.00 55.78 146 GLU A CA 1
ATOM 1033 C C . GLU A 1 146 ? -13.662 39.334 -20.691 1.00 50.56 146 GLU A C 1
ATOM 1034 O O . GLU A 1 146 ? -13.808 38.181 -21.097 1.00 55.14 146 GLU A O 1
ATOM 1040 N N . VAL A 1 147 ? -12.469 39.848 -20.405 1.00 43.06 147 VAL A N 1
ATOM 1041 C CA . VAL A 1 147 ? -11.254 39.042 -20.557 1.00 36.27 147 VAL A CA 1
ATOM 1042 C C . VAL A 1 147 ? -11.277 37.868 -19.595 1.00 34.10 147 VAL A C 1
ATOM 1043 O O . VAL A 1 147 ? -10.982 36.759 -19.993 1.00 33.91 147 VAL A O 1
ATOM 1047 N N . ALA A 1 148 ? -11.710 38.101 -18.358 1.00 34.31 148 ALA A N 1
ATOM 1048 C CA . ALA A 1 148 ? -11.845 37.031 -17.364 1.00 34.24 148 ALA A CA 1
ATOM 1049 C C . ALA A 1 148 ? -12.746 35.874 -17.809 1.00 36.53 148 ALA A C 1
ATOM 1050 O O . ALA A 1 148 ? -12.468 34.706 -17.510 1.00 36.47 148 ALA A O 1
ATOM 1052 N N . ALA A 1 149 ? -13.822 36.196 -18.519 1.00 41.33 149 ALA A N 1
ATOM 1053 C CA . ALA A 1 149 ? -14.760 35.172 -19.008 1.00 40.86 149 ALA A CA 1
ATOM 1054 C C . ALA A 1 149 ? -14.082 34.251 -20.011 1.00 37.81 149 ALA A C 1
ATOM 1055 O O . ALA A 1 149 ? -14.413 33.060 -20.094 1.00 39.37 149 ALA A O 1
ATOM 1057 N N . ALA A 1 150 ? -13.149 34.809 -20.775 1.00 31.20 150 ALA A N 1
ATOM 1058 C CA . ALA A 1 150 ? -12.444 34.033 -21.777 1.00 32.17 150 ALA A CA 1
ATOM 1059 C C . ALA A 1 150 ? -11.478 33.078 -21.089 1.00 29.11 150 ALA A C 1
ATOM 1060 O O . ALA A 1 150 ? -11.503 31.870 -21.324 1.00 29.05 150 ALA A O 1
ATOM 1062 N N . TRP A 1 151 ? -10.649 33.627 -20.214 1.00 26.46 151 TRP A N 1
ATOM 1063 C CA . TRP A 1 151 ? -9.768 32.825 -19.387 1.00 25.19 151 TRP A CA 1
ATOM 1064 C C . TRP A 1 151 ? -10.495 31.710 -18.639 1.00 25.46 151 TRP A C 1
ATOM 1065 O O . TRP A 1 151 ? -10.052 30.558 -18.673 1.00 28.08 151 TRP A O 1
ATOM 1076 N N . THR A 1 152 ? -11.618 32.026 -18.004 1.00 23.51 152 THR A N 1
ATOM 1077 C CA . THR A 1 152 ? -12.521 30.975 -17.539 1.00 24.75 152 THR A CA 1
ATOM 1078 C C . THR A 1 152 ? -12.726 29.832 -18.564 1.00 25.98 152 THR A C 1
ATOM 1079 O O . THR A 1 152 ? -12.495 28.661 -18.244 1.00 24.33 152 THR A O 1
ATOM 1083 N N . LYS A 1 153 ? -13.174 30.163 -19.777 1.00 27.57 153 LYS A N 1
ATOM 1084 C CA . LYS A 1 153 ? -13.472 29.129 -20.783 1.00 30.09 153 LYS A CA 1
ATOM 1085 C C . LYS A 1 153 ? -12.257 28.285 -21.061 1.00 26.65 153 LYS A C 1
ATOM 1086 O O . LYS A 1 153 ? -12.351 27.063 -21.189 1.00 24.96 153 LYS A O 1
ATOM 1092 N N . LEU A 1 154 ? -11.124 28.961 -21.179 1.00 24.44 154 LEU A N 1
ATOM 1093 C CA . LEU A 1 154 ? -9.864 28.307 -21.450 1.00 24.53 154 LEU A CA 1
ATOM 1094 C C . LEU A 1 154 ? -9.484 27.328 -20.350 1.00 26.81 154 LEU A C 1
ATOM 1095 O O . LEU A 1 154 ? -9.238 26.144 -20.620 1.00 25.56 154 LEU A O 1
ATOM 1100 N N . LEU A 1 155 ? -9.420 27.837 -19.115 1.00 25.98 155 LEU A N 1
ATOM 1101 C CA . LEU A 1 155 ? -9.055 27.027 -17.969 1.00 23.75 155 LEU A CA 1
ATOM 1102 C C . LEU A 1 155 ? -10.035 25.884 -17.703 1.00 22.97 155 LEU A C 1
ATOM 1103 O O . LEU A 1 155 ? -9.659 24.862 -17.130 1.00 23.94 155 LEU A O 1
ATOM 1108 N N . ALA A 1 156 ? -11.294 26.035 -18.089 1.00 21.60 156 ALA A N 1
ATOM 1109 C CA . ALA A 1 156 ? -12.216 24.910 -17.949 1.00 20.65 156 ALA A CA 1
ATOM 1110 C C . ALA A 1 156 ? -11.835 23.893 -18.981 1.00 20.76 156 ALA A C 1
ATOM 1111 O O . ALA A 1 156 ? -11.994 22.719 -18.763 1.00 22.43 156 ALA A O 1
ATOM 1113 N N . THR A 1 157 ? -11.319 24.351 -20.110 1.00 21.26 157 THR A N 1
ATOM 1114 C CA . THR A 1 157 ? -10.912 23.450 -21.172 1.00 22.99 157 THR A CA 1
ATOM 1115 C C . THR A 1 157 ? -9.694 22.638 -20.758 1.00 23.96 157 THR A C 1
ATOM 1116 O O . THR A 1 157 ? -9.708 21.413 -20.802 1.00 23.31 157 THR A O 1
ATOM 1120 N N . ILE A 1 158 ? -8.638 23.343 -20.381 1.00 26.57 158 ILE A N 1
ATOM 1121 C CA . ILE A 1 158 ? -7.513 22.752 -19.686 1.00 28.63 158 ILE A CA 1
ATOM 1122 C C . ILE A 1 158 ? -7.948 21.733 -18.646 1.00 28.95 158 ILE A C 1
ATOM 1123 O O . ILE A 1 158 ? -7.523 20.595 -18.696 1.00 33.94 158 ILE A O 1
ATOM 1128 N N . TYR A 1 159 ? -8.781 22.119 -17.698 1.00 27.56 159 TYR A N 1
ATOM 1129 C CA . TYR A 1 159 ? -9.112 21.188 -16.637 1.00 29.25 159 TYR A CA 1
ATOM 1130 C C . TYR A 1 159 ? -9.909 19.982 -17.158 1.00 27.73 159 TYR A C 1
ATOM 1131 O O . TYR A 1 159 ? -9.837 18.889 -16.619 1.00 27.89 159 TYR A O 1
ATOM 1140 N N . SER A 1 160 ? -10.710 20.198 -18.184 1.00 27.95 160 SER A N 1
ATOM 1141 C CA . SER A 1 160 ? -11.551 19.159 -18.718 1.00 28.29 160 SER A CA 1
ATOM 1142 C C . SER A 1 160 ? -10.697 18.101 -19.431 1.00 28.36 160 SER A C 1
ATOM 1143 O O . SER A 1 160 ? -10.926 16.900 -19.279 1.00 28.80 160 SER A O 1
ATOM 1146 N N . GLY A 1 161 ? -9.706 18.543 -20.202 1.00 27.24 161 GLY A N 1
ATOM 1147 C CA . GLY A 1 161 ? -8.824 17.621 -20.928 1.00 27.07 161 GLY A CA 1
ATOM 1148 C C . GLY A 1 161 ? -7.855 16.842 -20.045 1.00 26.99 161 GLY A C 1
ATOM 1149 O O . GLY A 1 161 ? -7.454 15.708 -20.359 1.00 25.65 161 GLY A O 1
ATOM 1150 N N . ILE A 1 162 ? -7.433 17.486 -18.967 1.00 26.39 162 ILE A N 1
ATOM 1151 C CA . ILE A 1 162 ? -6.646 16.851 -17.941 1.00 26.44 162 ILE A CA 1
ATOM 1152 C C . ILE A 1 162 ? -7.440 15.693 -17.340 1.00 26.86 162 ILE A C 1
ATOM 1153 O O . ILE A 1 162 ? -6.967 14.551 -17.313 1.00 29.94 162 ILE A O 1
ATOM 1158 N N . ASN A 1 163 ? -8.641 15.978 -16.862 1.00 24.76 163 ASN A N 1
ATOM 1159 C CA . ASN A 1 163 ? -9.503 14.920 -16.370 1.00 26.31 163 ASN A CA 1
ATOM 1160 C C . ASN A 1 163 ? -9.741 13.782 -17.349 1.00 24.95 163 ASN A C 1
ATOM 1161 O O . ASN A 1 163 ? -9.832 12.619 -16.936 1.00 23.44 163 ASN A O 1
ATOM 1166 N N . ALA A 1 164 ? -9.904 14.112 -18.631 1.00 23.75 164 ALA A N 1
ATOM 1167 C CA . ALA A 1 164 ? -10.119 13.085 -19.655 1.00 23.06 164 ALA A CA 1
ATOM 1168 C C . ALA A 1 164 ? -8.926 12.105 -19.730 1.00 23.92 164 ALA A C 1
ATOM 1169 O O . ALA A 1 164 ? -9.108 10.879 -19.777 1.00 22.80 164 ALA A O 1
ATOM 1171 N N . VAL A 1 165 ? -7.714 12.665 -19.719 1.00 23.93 165 VAL A N 1
ATOM 1172 C CA . VAL A 1 165 ? -6.483 11.891 -19.627 1.00 23.63 165 VAL A CA 1
ATOM 1173 C C . VAL A 1 165 ? -6.412 11.082 -18.336 1.00 23.90 165 VAL A C 1
ATOM 1174 O O . VAL A 1 165 ? -6.124 9.902 -18.365 1.00 23.07 165 VAL A O 1
ATOM 1178 N N . TYR A 1 166 ? -6.675 11.708 -17.197 1.00 25.42 166 TYR A N 1
ATOM 1179 C CA . TYR A 1 166 ? -6.703 10.968 -15.939 1.00 26.26 166 TYR A CA 1
ATOM 1180 C C . TYR A 1 166 ? -7.564 9.707 -16.036 1.00 28.49 166 TYR A C 1
ATOM 1181 O O . TYR A 1 166 ? -7.165 8.661 -15.564 1.00 29.65 166 TYR A O 1
ATOM 1190 N N . GLU A 1 167 ? -8.725 9.781 -16.674 1.00 34.75 167 GLU A N 1
ATOM 1191 C CA . GLU A 1 167 ? -9.561 8.579 -16.840 1.00 38.60 167 GLU A CA 1
ATOM 1192 C C . GLU A 1 167 ? -8.957 7.598 -17.827 1.00 35.64 167 GLU A C 1
ATOM 1193 O O . GLU A 1 167 ? -8.907 6.410 -17.556 1.00 36.24 167 GLU A O 1
ATOM 1199 N N . GLU A 1 168 ? -8.483 8.083 -18.967 1.00 35.23 168 GLU A N 1
ATOM 1200 C CA . GLU A 1 168 ? -7.810 7.198 -19.916 1.00 38.44 168 GLU A CA 1
ATOM 1201 C C . GLU A 1 168 ? -6.755 6.341 -19.219 1.00 35.72 168 GLU A C 1
ATOM 1202 O O . GLU A 1 168 ? -6.432 5.241 -19.641 1.00 33.62 168 GLU A O 1
ATOM 1208 N N . VAL A 1 169 ? -6.262 6.853 -18.109 1.00 35.56 169 VAL A N 1
ATOM 1209 C CA . VAL A 1 169 ? -5.056 6.361 -17.493 1.00 32.09 169 VAL A CA 1
ATOM 1210 C C . VAL A 1 169 ? -5.416 5.379 -16.390 1.00 30.39 169 VAL A C 1
ATOM 1211 O O . VAL A 1 169 ? -4.639 4.478 -16.083 1.00 29.62 169 VAL A O 1
ATOM 1215 N N . GLY A 1 170 ? -6.613 5.541 -15.838 1.00 29.94 170 GLY A N 1
ATOM 1216 C CA . GLY A 1 170 ? -7.184 4.592 -14.893 1.00 33.74 170 GLY A CA 1
ATOM 1217 C C . GLY A 1 170 ? -7.467 5.162 -13.514 1.00 39.80 170 GLY A C 1
ATOM 1218 O O . GLY A 1 170 ? -7.437 4.442 -12.523 1.00 44.32 170 GLY A O 1
ATOM 1219 N N . TRP A 1 171 ? -7.734 6.459 -13.446 1.00 45.91 171 TRP A N 1
ATOM 1220 C CA . TRP A 1 171 ? -8.057 7.129 -12.199 1.00 47.44 171 TRP A CA 1
ATOM 1221 C C . TRP A 1 171 ? -9.584 7.284 -12.196 1.00 62.22 171 TRP A C 1
ATOM 1222 O O . TRP A 1 171 ? -10.143 7.913 -13.106 1.00 73.83 171 TRP A O 1
ATOM 1233 N N . SER A 1 172 ? -10.270 6.680 -11.226 1.00 67.35 172 SER A N 1
ATOM 1234 C CA . SER A 1 172 ? -11.725 6.894 -11.086 1.00 70.47 172 SER A CA 1
ATOM 1235 C C . SER A 1 172 ? -12.104 7.203 -9.641 1.00 69.68 172 SER A C 1
ATOM 1236 O O . SER A 1 172 ? -11.239 7.519 -8.823 1.00 65.69 172 SER A O 1
ATOM 1239 N N . SER B 1 17 ? 5.453 45.827 -41.382 1.00 85.31 17 SER B N 1
ATOM 1240 C CA . SER B 1 17 ? 5.819 47.230 -41.693 1.00 73.23 17 SER B CA 1
ATOM 1241 C C . SER B 1 17 ? 5.683 47.478 -43.179 1.00 68.47 17 SER B C 1
ATOM 1242 O O . SER B 1 17 ? 4.743 48.160 -43.606 1.00 57.57 17 SER B O 1
ATOM 1244 N N . PRO B 1 18 ? 6.560 46.841 -43.980 1.00 68.17 18 PRO B N 1
ATOM 1245 C CA . PRO B 1 18 ? 7.150 47.605 -45.071 1.00 65.89 18 PRO B CA 1
ATOM 1246 C C . PRO B 1 18 ? 6.141 48.130 -46.133 1.00 58.01 18 PRO B C 1
ATOM 1247 O O . PRO B 1 18 ? 6.489 48.174 -47.315 1.00 59.36 18 PRO B O 1
ATOM 1251 N N . LEU B 1 19 ? 4.942 48.571 -45.708 1.00 45.85 19 LEU B N 1
ATOM 1252 C CA . LEU B 1 19 ? 3.950 49.224 -46.606 1.00 38.64 19 LEU B CA 1
ATOM 1253 C C . LEU B 1 19 ? 3.774 50.706 -46.287 1.00 35.87 19 LEU B C 1
ATOM 1254 O O . LEU B 1 19 ? 2.972 51.054 -45.424 1.00 37.57 19 LEU B O 1
ATOM 1259 N N . THR B 1 20 ? 4.480 51.582 -47.001 1.00 31.84 20 THR B N 1
ATOM 1260 C CA . THR B 1 20 ? 4.412 53.016 -46.712 1.00 28.42 20 THR B CA 1
ATOM 1261 C C . THR B 1 20 ? 3.015 53.539 -46.939 1.00 30.52 20 THR B C 1
ATOM 1262 O O . THR B 1 20 ? 2.186 52.869 -47.540 1.00 31.73 20 THR B O 1
ATOM 1266 N N . ASP B 1 21 ? 2.752 54.744 -46.453 1.00 33.60 21 ASP B N 1
ATOM 1267 C CA . ASP B 1 21 ? 1.446 55.352 -46.634 1.00 33.37 21 ASP B CA 1
ATOM 1268 C C . ASP B 1 21 ? 1.251 55.629 -48.112 1.00 30.76 21 ASP B C 1
ATOM 1269 O O . ASP B 1 21 ? 0.159 55.463 -48.622 1.00 30.65 21 ASP B O 1
ATOM 1274 N N . LYS B 1 22 ? 2.300 56.022 -48.817 1.00 28.80 22 LYS B N 1
ATOM 1275 C CA . LYS B 1 22 ? 2.147 56.244 -50.249 1.00 32.15 22 LYS B CA 1
ATOM 1276 C C . LYS B 1 22 ? 1.764 54.939 -50.923 1.00 30.01 22 LYS B C 1
ATOM 1277 O O . LYS B 1 22 ? 0.997 54.924 -51.882 1.00 28.12 22 LYS B O 1
ATOM 1283 N N . GLU B 1 23 ? 2.314 53.839 -50.429 1.00 30.03 23 GLU B N 1
ATOM 1284 C CA . GLU B 1 23 ? 2.030 52.539 -51.029 1.00 29.65 23 GLU B CA 1
ATOM 1285 C C . GLU B 1 23 ? 0.568 52.141 -50.756 1.00 28.07 23 GLU B C 1
ATOM 1286 O O . GLU B 1 23 ? -0.178 51.824 -51.683 1.00 25.61 23 GLU B O 1
ATOM 1292 N N . ARG B 1 24 ? 0.146 52.259 -49.500 1.00 27.80 24 ARG B N 1
ATOM 1293 C CA . ARG B 1 24 ? -1.245 52.039 -49.124 1.00 28.13 24 ARG B CA 1
ATOM 1294 C C . ARG B 1 24 ? -2.215 52.764 -50.052 1.00 27.64 24 ARG B C 1
ATOM 1295 O O . ARG B 1 24 ? -3.244 52.227 -50.411 1.00 27.27 24 ARG B O 1
ATOM 1303 N N . VAL B 1 25 ? -1.889 53.987 -50.443 1.00 28.81 25 VAL B N 1
ATOM 1304 C CA . VAL B 1 25 ? -2.859 54.830 -51.126 1.00 29.86 25 VAL B CA 1
ATOM 1305 C C . VAL B 1 25 ? -2.794 54.587 -52.622 1.00 30.66 25 VAL B C 1
ATOM 1306 O O . VAL B 1 25 ? -3.782 54.739 -53.324 1.00 31.82 25 VAL B O 1
ATOM 1310 N N . MET B 1 26 ? -1.639 54.199 -53.128 1.00 32.28 26 MET B N 1
ATOM 1311 C CA . MET B 1 26 ? -1.597 53.761 -54.508 1.00 35.12 26 MET B CA 1
ATOM 1312 C C . MET B 1 26 ? -2.491 52.534 -54.696 1.00 34.48 26 MET B C 1
ATOM 1313 O O . MET B 1 26 ? -3.109 52.360 -55.748 1.00 38.41 26 MET B O 1
ATOM 1318 N N . ILE B 1 27 ? -2.576 51.701 -53.664 1.00 30.10 27 ILE B N 1
ATOM 1319 C CA . ILE B 1 27 ? -3.342 50.475 -53.748 1.00 26.41 27 ILE B CA 1
ATOM 1320 C C . ILE B 1 27 ? -4.815 50.800 -53.700 1.00 24.85 27 ILE B C 1
ATOM 1321 O O . ILE B 1 27 ? -5.577 50.405 -54.581 1.00 25.51 27 ILE B O 1
ATOM 1326 N N . GLN B 1 28 ? -5.201 51.561 -52.687 1.00 24.59 28 GLN B N 1
ATOM 1327 C CA . GLN B 1 28 ? -6.591 51.971 -52.509 1.00 23.46 28 GLN B CA 1
ATOM 1328 C C . GLN B 1 28 ? -7.104 52.813 -53.667 1.00 24.96 28 GLN B C 1
ATOM 1329 O O . GLN B 1 28 ? -8.290 52.756 -53.985 1.00 26.79 28 GLN B O 1
ATOM 1335 N N . ASP B 1 29 ? -6.218 53.562 -54.320 1.00 25.12 29 ASP B N 1
ATOM 1336 C CA . ASP B 1 29 ? -6.621 54.341 -55.484 1.00 27.53 29 ASP B CA 1
ATOM 1337 C C . ASP B 1 29 ? -6.945 53.430 -56.669 1.00 28.99 29 ASP B C 1
ATOM 1338 O O . ASP B 1 29 ? -8.038 53.526 -57.259 1.00 32.82 29 ASP B O 1
ATOM 1343 N N . SER B 1 30 ? -6.005 52.550 -57.003 1.00 27.22 30 SER B N 1
ATOM 1344 C CA . SER B 1 30 ? -6.178 51.597 -58.099 1.00 26.57 30 SER B CA 1
ATOM 1345 C C . SER B 1 30 ? -7.244 50.530 -57.797 1.00 28.05 30 SER B C 1
ATOM 1346 O O . SER B 1 30 ? -7.884 49.999 -58.712 1.00 28.03 30 SER B O 1
ATOM 1349 N N . TRP B 1 31 ? -7.441 50.203 -56.525 1.00 28.13 31 TRP B N 1
ATOM 1350 C CA . TRP B 1 31 ? -8.492 49.257 -56.191 1.00 30.17 31 TRP B CA 1
ATOM 1351 C C . TRP B 1 31 ? -9.862 49.868 -56.437 1.00 32.92 31 TRP B C 1
ATOM 1352 O O . TRP B 1 31 ? -10.759 49.198 -56.938 1.00 34.58 31 TRP B O 1
ATOM 1363 N N . ALA B 1 32 ? -10.039 51.132 -56.070 1.00 34.24 32 ALA B N 1
ATOM 1364 C CA . ALA B 1 32 ? -11.302 51.800 -56.348 1.00 33.51 32 ALA B CA 1
ATOM 1365 C C . ALA B 1 32 ? -11.722 51.597 -57.801 1.00 33.48 32 ALA B C 1
ATOM 1366 O O . ALA B 1 32 ? -12.895 51.367 -58.045 1.00 34.82 32 ALA B O 1
ATOM 1368 N N . LYS B 1 33 ? -10.785 51.676 -58.754 1.00 32.40 33 LYS B N 1
ATOM 1369 C CA . LYS B 1 33 ? -11.142 51.543 -60.167 1.00 34.28 33 LYS B CA 1
ATOM 1370 C C . LYS B 1 33 ? -11.523 50.114 -60.433 1.00 33.72 33 LYS B C 1
ATOM 1371 O O . LYS B 1 33 ? -12.549 49.839 -61.045 1.00 37.87 33 LYS B O 1
ATOM 1377 N N . VAL B 1 34 ? -10.699 49.195 -59.955 1.00 30.33 34 VAL B N 1
ATOM 1378 C CA . VAL B 1 34 ? -10.930 47.771 -60.177 1.00 27.41 34 VAL B CA 1
ATOM 1379 C C . VAL B 1 34 ? -12.268 47.302 -59.585 1.00 26.80 34 VAL B C 1
ATOM 1380 O O . VAL B 1 34 ? -12.985 46.554 -60.198 1.00 26.20 34 VAL B O 1
ATOM 1384 N N . TYR B 1 35 ? -12.625 47.790 -58.409 1.00 29.89 35 TYR B N 1
ATOM 1385 C CA . TYR B 1 35 ? -13.807 47.306 -57.704 1.00 31.12 35 TYR B CA 1
ATOM 1386 C C . TYR B 1 35 ? -15.091 47.673 -58.438 1.00 35.59 35 TYR B C 1
ATOM 1387 O O . TYR B 1 35 ? -16.111 47.021 -58.258 1.00 36.09 35 TYR B O 1
ATOM 1396 N N . GLU B 1 36 ? -15.043 48.742 -59.231 1.00 43.40 36 GLU B N 1
ATOM 1397 C CA . GLU B 1 36 ? -16.174 49.160 -60.068 1.00 45.93 36 GLU B CA 1
ATOM 1398 C C . GLU B 1 36 ? -16.525 48.144 -61.151 1.00 45.51 36 GLU B C 1
ATOM 1399 O O . GLU B 1 36 ? -17.677 48.095 -61.557 1.00 46.29 36 GLU B O 1
ATOM 1405 N N . ASN B 1 37 ? -15.546 47.388 -61.660 1.00 44.18 37 ASN B N 1
ATOM 1406 C CA . ASN B 1 37 ? -15.851 46.141 -62.387 1.00 45.99 37 ASN B CA 1
ATOM 1407 C C . ASN B 1 37 ? -15.417 44.884 -61.603 1.00 38.78 37 ASN B C 1
ATOM 1408 O O . ASN B 1 37 ? -14.685 44.035 -62.102 1.00 33.84 37 ASN B O 1
ATOM 1413 N N . SER B 1 38 ? -15.929 44.747 -60.390 1.00 35.83 38 SER B N 1
ATOM 1414 C CA . SER B 1 38 ? -15.582 43.612 -59.535 1.00 38.69 38 SER B CA 1
ATOM 1415 C C . SER B 1 38 ? -15.994 42.253 -60.151 1.00 40.80 38 SER B C 1
ATOM 1416 O O . SER B 1 38 ? -15.185 41.318 -60.223 1.00 34.91 38 SER B O 1
ATOM 1419 N N . ASP B 1 39 ? -17.240 42.144 -60.608 1.00 45.74 39 ASP B N 1
ATOM 1420 C CA . ASP B 1 39 ? -17.783 40.835 -60.983 1.00 47.17 39 ASP B CA 1
ATOM 1421 C C . ASP B 1 39 ? -16.973 40.172 -62.090 1.00 44.95 39 ASP B C 1
ATOM 1422 O O . ASP B 1 39 ? -16.521 39.038 -61.938 1.00 44.13 39 ASP B O 1
ATOM 1427 N N . ASP B 1 40 ? -16.755 40.890 -63.186 1.00 41.73 40 ASP B N 1
ATOM 1428 C CA . ASP B 1 40 ? -15.989 40.339 -64.297 1.00 37.33 40 ASP B CA 1
ATOM 1429 C C . ASP B 1 40 ? -14.522 40.078 -63.981 1.00 31.70 40 ASP B C 1
ATOM 1430 O O . ASP B 1 40 ? -13.922 39.152 -64.531 1.00 31.60 40 ASP B O 1
ATOM 1435 N N . THR B 1 41 ? -13.953 40.873 -63.084 1.00 26.16 41 THR B N 1
ATOM 1436 C CA . THR B 1 41 ? -12.549 40.753 -62.767 1.00 23.80 41 THR B CA 1
ATOM 1437 C C . THR B 1 41 ? -12.346 39.573 -61.825 1.00 22.10 41 THR B C 1
ATOM 1438 O O . THR B 1 41 ? -11.514 38.701 -62.064 1.00 21.49 41 THR B O 1
ATOM 1442 N N . GLY B 1 42 ? -13.146 39.508 -60.776 1.00 21.39 42 GLY B N 1
ATOM 1443 C CA . GLY B 1 42 ? -13.197 38.291 -59.948 1.00 21.03 42 GLY B CA 1
ATOM 1444 C C . GLY B 1 42 ? -13.086 36.999 -60.746 1.00 18.96 42 GLY B C 1
ATOM 1445 O O . GLY B 1 42 ? -12.264 36.143 -60.442 1.00 17.78 42 GLY B O 1
ATOM 1446 N N . VAL B 1 43 ? -13.893 36.865 -61.791 1.00 18.05 43 VAL B N 1
ATOM 1447 C CA . VAL B 1 43 ? -13.880 35.630 -62.538 1.00 17.67 43 VAL B CA 1
ATOM 1448 C C . VAL B 1 43 ? -12.712 35.532 -63.532 1.00 16.43 43 VAL B C 1
ATOM 1449 O O . VAL B 1 43 ? -12.208 34.435 -63.773 1.00 16.51 43 VAL B O 1
ATOM 1453 N N . ALA B 1 44 ? -12.271 36.641 -64.113 1.00 14.78 44 ALA B N 1
ATOM 1454 C CA . ALA B 1 44 ? -11.115 36.560 -64.996 1.00 14.05 44 ALA B CA 1
ATOM 1455 C C . ALA B 1 44 ? -9.934 35.960 -64.212 1.00 15.24 44 ALA B C 1
ATOM 1456 O O . ALA B 1 44 ? -9.135 35.159 -64.739 1.00 14.41 44 ALA B O 1
ATOM 1458 N N . ILE B 1 45 ? -9.882 36.317 -62.928 1.00 16.23 45 ILE B N 1
ATOM 1459 C CA . ILE B 1 45 ? -8.833 35.900 -62.030 1.00 16.57 45 ILE B CA 1
ATOM 1460 C C . ILE B 1 45 ? -8.986 34.433 -61.750 1.00 16.71 45 ILE B C 1
ATOM 1461 O O . ILE B 1 45 ? -8.062 33.661 -61.991 1.00 17.08 45 ILE B O 1
ATOM 1466 N N . LEU B 1 46 ? -10.155 34.032 -61.252 1.00 16.51 46 LEU B N 1
ATOM 1467 C CA . LEU B 1 46 ? -10.338 32.636 -60.879 1.00 16.31 46 LEU B CA 1
ATOM 1468 C C . LEU B 1 46 ? -10.143 31.762 -62.090 1.00 16.94 46 LEU B C 1
ATOM 1469 O O . LEU B 1 46 ? -9.351 30.842 -62.042 1.00 17.43 46 LEU B O 1
ATOM 1474 N N . VAL B 1 47 ? -10.752 32.129 -63.211 1.00 18.27 47 VAL B N 1
ATOM 1475 C CA . VAL B 1 47 ? -10.555 31.400 -64.461 1.00 19.76 47 VAL B CA 1
ATOM 1476 C C . VAL B 1 47 ? -9.086 31.243 -64.821 1.00 21.13 47 VAL B C 1
ATOM 1477 O O . VAL B 1 47 ? -8.651 30.125 -65.146 1.00 23.71 47 VAL B O 1
ATOM 1481 N N . ARG B 1 48 ? -8.304 32.321 -64.755 1.00 20.31 48 ARG B N 1
ATOM 1482 C CA . ARG B 1 48 ? -6.862 32.184 -65.046 1.00 19.84 48 ARG B CA 1
ATOM 1483 C C . ARG B 1 48 ? -6.177 31.163 -64.124 1.00 17.13 48 ARG B C 1
ATOM 1484 O O . ARG B 1 48 ? -5.401 30.331 -64.585 1.00 15.62 48 ARG B O 1
ATOM 1492 N N . LEU B 1 49 ? -6.470 31.245 -62.826 1.00 14.99 49 LEU B N 1
ATOM 1493 C CA . LEU B 1 49 ? -5.909 30.325 -61.857 1.00 13.93 49 LEU B CA 1
ATOM 1494 C C . LEU B 1 49 ? -6.226 28.923 -62.287 1.00 14.48 49 LEU B C 1
ATOM 1495 O O . LEU B 1 49 ? -5.343 28.085 -62.399 1.00 14.39 49 LEU B O 1
ATOM 1500 N N . PHE B 1 50 ? -7.504 28.680 -62.531 1.00 14.96 50 PHE B N 1
ATOM 1501 C CA . PHE B 1 50 ? -7.997 27.334 -62.752 1.00 16.11 50 PHE B CA 1
ATOM 1502 C C . PHE B 1 50 ? -7.601 26.747 -64.121 1.00 17.66 50 PHE B C 1
ATOM 1503 O O . PHE B 1 50 ? -7.638 25.526 -64.310 1.00 19.43 50 PHE B O 1
ATOM 1511 N N . VAL B 1 51 ? -7.253 27.579 -65.087 1.00 16.57 51 VAL B N 1
ATOM 1512 C CA . VAL B 1 51 ? -6.757 27.020 -66.319 1.00 17.73 51 VAL B CA 1
ATOM 1513 C C . VAL B 1 51 ? -5.253 26.784 -66.199 1.00 18.42 51 VAL B C 1
ATOM 1514 O O . VAL B 1 51 ? -4.747 25.689 -66.451 1.00 19.10 51 VAL B O 1
ATOM 1518 N N . ASN B 1 52 ? -4.542 27.813 -65.773 1.00 18.52 52 ASN B N 1
ATOM 1519 C CA . ASN B 1 52 ? -3.099 27.777 -65.787 1.00 18.44 52 ASN B CA 1
ATOM 1520 C C . ASN B 1 52 ? -2.497 26.832 -64.772 1.00 20.53 52 ASN B C 1
ATOM 1521 O O . ASN B 1 52 ? -1.310 26.521 -64.892 1.00 25.73 52 ASN B O 1
ATOM 1526 N N . PHE B 1 53 ? -3.316 26.423 -63.783 1.00 20.57 53 PHE B N 1
ATOM 1527 C CA . PHE B 1 53 ? -2.951 25.592 -62.596 1.00 17.45 53 PHE B CA 1
ATOM 1528 C C . PHE B 1 53 ? -4.131 24.729 -62.228 1.00 16.33 53 PHE B C 1
ATOM 1529 O O . PHE B 1 53 ? -4.844 25.032 -61.286 1.00 14.80 53 PHE B O 1
ATOM 1537 N N . PRO B 1 54 ? -4.359 23.671 -63.010 1.00 16.01 54 PRO B N 1
ATOM 1538 C CA . PRO B 1 54 ? -5.588 22.913 -62.999 1.00 14.89 54 PRO B CA 1
ATOM 1539 C C . PRO B 1 54 ? -5.922 22.287 -61.684 1.00 14.33 54 PRO B C 1
ATOM 1540 O O . PRO B 1 54 ? -7.098 22.016 -61.425 1.00 14.86 54 PRO B O 1
ATOM 1544 N N . SER B 1 55 ? -4.920 22.000 -60.869 1.00 13.80 55 SER B N 1
ATOM 1545 C CA . SER B 1 55 ? -5.196 21.214 -59.682 1.00 14.24 55 SER B CA 1
ATOM 1546 C C . SER B 1 55 ? -5.818 22.063 -58.606 1.00 15.30 55 SER B C 1
ATOM 1547 O O . SER B 1 55 ? -6.372 21.529 -57.651 1.00 15.88 55 SER B O 1
ATOM 1550 N N . SER B 1 56 ? -5.784 23.382 -58.783 1.00 16.04 56 SER B N 1
ATOM 1551 C CA . SER B 1 56 ? -6.575 24.266 -57.935 1.00 16.93 56 SER B CA 1
ATOM 1552 C C . SER B 1 56 ? -8.085 23.939 -57.954 1.00 17.35 56 SER B C 1
ATOM 1553 O O . SER B 1 56 ? -8.773 24.153 -56.959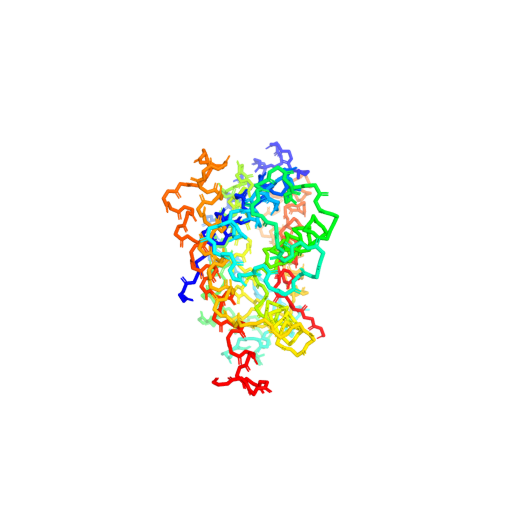 1.00 18.69 56 SER B O 1
ATOM 1556 N N . ARG B 1 57 ? -8.591 23.357 -59.035 1.00 16.64 57 ARG B N 1
ATOM 1557 C CA . ARG B 1 57 ? -10.026 23.069 -59.130 1.00 17.44 57 ARG B CA 1
ATOM 1558 C C . ARG B 1 57 ? -10.508 21.970 -58.177 1.00 17.20 57 ARG B C 1
ATOM 1559 O O . ARG B 1 57 ? -11.701 21.777 -57.972 1.00 14.67 57 ARG B O 1
ATOM 1567 N N . GLN B 1 58 ? -9.569 21.204 -57.646 1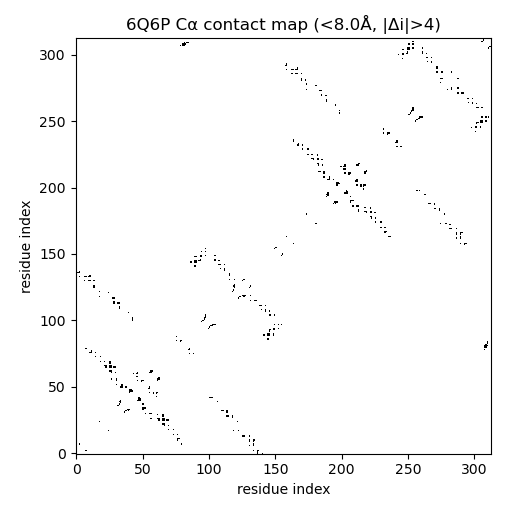.00 18.31 58 GLN B N 1
ATOM 1568 C CA . GLN B 1 58 ? -9.907 19.934 -57.033 1.00 19.34 58 GLN B CA 1
ATOM 1569 C C . GLN B 1 58 ? -10.848 20.128 -55.820 1.00 19.02 58 GLN B C 1
ATOM 1570 O O . GLN B 1 58 ? -11.643 19.251 -55.480 1.00 17.70 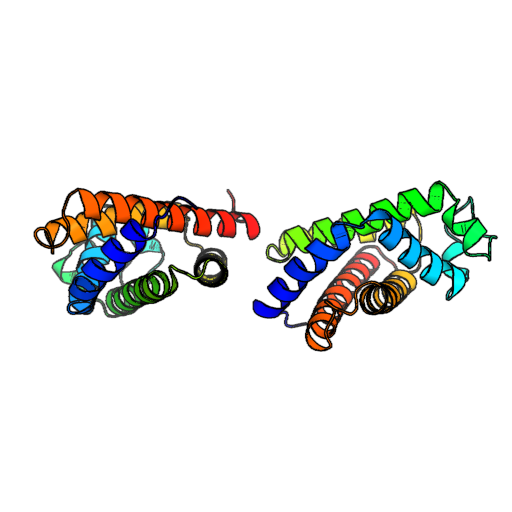58 GLN B O 1
ATOM 1576 N N . TYR B 1 59 ? -10.795 21.305 -55.212 1.00 19.49 59 TYR B N 1
ATOM 1577 C CA . TYR B 1 59 ? -11.591 21.564 -54.025 1.00 19.57 59 TYR B CA 1
ATOM 1578 C C . TYR B 1 59 ? -13.028 21.997 -54.351 1.00 18.62 59 TYR B C 1
ATOM 1579 O O . TYR B 1 59 ? -13.811 22.237 -53.431 1.00 18.30 59 TYR B O 1
ATOM 1588 N N . PHE B 1 60 ? -13.374 22.088 -55.637 1.00 17.63 60 PHE B N 1
ATOM 1589 C CA . PHE B 1 60 ? -14.660 22.643 -56.055 1.00 18.22 60 PHE B CA 1
ATOM 1590 C C . PHE B 1 60 ? -15.507 21.605 -56.811 1.00 19.74 60 PHE B C 1
ATOM 1591 O O . PHE B 1 60 ? -15.376 21.408 -58.038 1.00 18.17 60 PHE B O 1
ATOM 1599 N N . SER B 1 61 ? -16.449 21.026 -56.079 1.00 21.68 61 SER B N 1
ATOM 1600 C CA . SER B 1 61 ? -17.146 19.824 -56.515 1.00 22.57 61 SER B CA 1
ATOM 1601 C C . SER B 1 61 ? -17.848 19.997 -57.855 1.00 23.58 61 SER B C 1
ATOM 1602 O O . SER B 1 61 ? -17.836 19.080 -58.661 1.00 27.55 61 SER B O 1
ATOM 1605 N N . GLN B 1 62 ? -18.435 21.162 -58.114 1.00 22.65 62 GLN B N 1
ATOM 1606 C CA . GLN B 1 62 ? -19.169 21.364 -59.358 1.00 22.32 62 GLN B CA 1
ATOM 1607 C C . GLN B 1 62 ? -18.352 21.731 -60.599 1.00 21.82 62 GLN B C 1
ATOM 1608 O O . GLN B 1 62 ? -18.924 21.899 -61.666 1.00 21.07 62 GLN B O 1
ATOM 1614 N N . PHE B 1 63 ? -17.054 21.970 -60.494 1.00 22.19 63 PHE B N 1
ATOM 1615 C CA . PHE B 1 63 ? -16.305 22.180 -61.737 1.00 22.33 63 PHE B CA 1
ATOM 1616 C C . PHE B 1 63 ? -14.895 21.615 -61.680 1.00 23.49 63 PHE B C 1
ATOM 1617 O O . PHE B 1 63 ? -14.045 21.996 -62.473 1.00 24.51 63 PHE B O 1
ATOM 1625 N N . LYS B 1 64 ? -14.647 20.656 -60.799 1.00 25.23 64 LYS B N 1
ATOM 1626 C CA . LYS B 1 64 ? -13.311 20.105 -60.717 1.00 26.44 64 LYS B CA 1
ATOM 1627 C C . LYS B 1 64 ? -12.869 19.548 -62.052 1.00 26.31 64 LYS B C 1
ATOM 1628 O O . LYS B 1 64 ? -11.718 19.691 -62.418 1.00 29.02 64 LYS B O 1
ATOM 1634 N N . HIS B 1 65 ? -13.768 19.014 -62.854 1.00 25.79 65 HIS B N 1
ATOM 1635 C CA . HIS B 1 65 ? -13.287 18.427 -64.091 1.00 26.49 65 HIS B CA 1
ATOM 1636 C C . HIS B 1 65 ? -13.429 19.287 -65.330 1.00 25.85 65 HIS B C 1
ATOM 1637 O O . HIS B 1 65 ? -13.191 18.814 -66.430 1.00 28.56 65 HIS B O 1
ATOM 1644 N N . ILE B 1 66 ? -13.671 20.577 -65.146 1.00 24.21 66 ILE B N 1
ATOM 1645 C CA . ILE B 1 66 ? -13.914 21.463 -66.264 1.00 22.79 66 ILE B CA 1
ATOM 1646 C C . ILE B 1 66 ? -12.662 22.232 -66.630 1.00 24.27 66 ILE B C 1
ATOM 1647 O O . ILE B 1 66 ? -12.039 22.861 -65.785 1.00 21.03 66 ILE B O 1
ATOM 1652 N N . GLU B 1 67 ? -12.312 22.175 -67.914 1.00 28.48 67 GLU B N 1
ATOM 1653 C CA . GLU B 1 67 ? -11.050 22.707 -68.402 1.00 30.00 67 GLU B CA 1
ATOM 1654 C C . GLU B 1 67 ? -11.223 24.008 -69.118 1.00 27.28 67 GLU B C 1
ATOM 1655 O O . GLU B 1 67 ? -10.305 24.802 -69.156 1.00 28.26 67 GLU B O 1
ATOM 1661 N N . GLU B 1 68 ? -12.386 24.257 -69.693 1.00 25.97 68 GLU B N 1
ATOM 1662 C CA . GLU B 1 68 ? -12.477 25.380 -70.616 1.00 26.05 68 GLU B CA 1
ATOM 1663 C C . GLU B 1 68 ? -12.958 26.677 -70.004 1.00 24.08 68 GLU B C 1
ATOM 1664 O O . GLU B 1 68 ? -13.961 26.708 -69.304 1.00 24.35 68 GLU B O 1
ATOM 1670 N N . PRO B 1 69 ? -12.267 27.774 -70.317 1.00 21.93 69 PRO B N 1
ATOM 1671 C CA . PRO B 1 69 ? -12.723 29.103 -69.904 1.00 21.97 69 PRO B CA 1
ATOM 1672 C C . PRO B 1 69 ? -14.210 29.371 -70.179 1.00 20.57 69 PRO B C 1
ATOM 1673 O O . PRO B 1 69 ? -14.921 29.766 -69.279 1.00 20.24 69 PRO B O 1
ATOM 1677 N N . GLU B 1 70 ? -14.654 29.141 -71.406 1.00 21.38 70 GLU B N 1
ATOM 1678 C CA . GLU B 1 70 ? -16.048 29.368 -71.802 1.00 24.36 70 GLU B CA 1
ATOM 1679 C C . GLU B 1 70 ? -16.987 28.768 -70.763 1.00 22.60 70 GLU B C 1
ATOM 1680 O O . GLU B 1 70 ? -18.000 29.349 -70.416 1.00 20.44 70 GLU B O 1
ATOM 1686 N N . GLU B 1 71 ? -16.666 27.565 -70.317 1.00 22.89 71 GLU B N 1
ATOM 1687 C CA . GLU B 1 71 ? -17.510 26.848 -69.364 1.00 24.44 71 GLU B CA 1
ATOM 1688 C C . GLU B 1 71 ? -17.270 27.289 -67.914 1.00 22.13 71 GLU B C 1
ATOM 1689 O O . GLU B 1 71 ? -18.195 27.341 -67.107 1.00 21.89 71 GLU B O 1
ATOM 1695 N N . LEU B 1 72 ? -16.025 27.561 -67.564 1.00 19.87 72 LEU B N 1
ATOM 1696 C CA . LEU B 1 72 ? -15.731 27.805 -66.189 1.00 19.65 72 LEU B CA 1
ATOM 1697 C C . LEU B 1 72 ? -16.407 29.054 -65.726 1.00 19.64 72 LEU B C 1
ATOM 1698 O O . LEU B 1 72 ? -16.901 29.108 -64.619 1.00 19.84 72 LEU B O 1
ATOM 1703 N N . GLU B 1 73 ? -16.468 30.061 -66.576 1.00 20.80 73 GLU B N 1
ATOM 1704 C CA . GLU B 1 73 ? -17.015 31.344 -66.140 1.00 22.31 73 GLU B CA 1
ATOM 1705 C C . GLU B 1 73 ? -18.545 31.306 -66.018 1.00 21.73 73 GLU B C 1
ATOM 1706 O O . GLU B 1 73 ? -19.158 32.227 -65.482 1.00 21.45 73 GLU B O 1
ATOM 1712 N N . ARG B 1 74 ? -19.155 30.240 -66.520 1.00 21.58 74 ARG B N 1
ATOM 1713 C CA . ARG B 1 74 ? -20.594 30.080 -66.454 1.00 20.65 74 ARG B CA 1
ATOM 1714 C C . ARG B 1 74 ? -21.034 29.287 -65.229 1.00 19.86 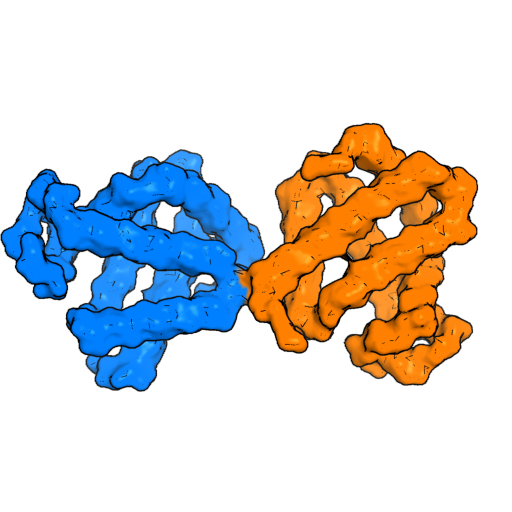74 ARG B C 1
ATOM 1715 O O . ARG B 1 74 ? -22.228 29.176 -64.961 1.00 20.63 74 ARG B O 1
ATOM 1723 N N . SER B 1 75 ? -20.064 28.817 -64.453 1.00 18.09 75 SER B N 1
ATOM 1724 C CA . SER B 1 75 ? -20.323 28.092 -63.216 1.00 17.31 75 SER B CA 1
ATOM 1725 C C . SER B 1 75 ? -20.739 28.973 -62.085 1.00 16.36 75 SER B C 1
ATOM 1726 O O . SER B 1 75 ? -19.949 29.691 -61.577 1.00 16.32 75 SER B O 1
ATOM 1729 N N . ALA B 1 76 ? -21.922 28.763 -61.559 1.00 18.41 76 ALA B N 1
ATOM 1730 C CA . ALA B 1 76 ? -22.359 29.462 -60.340 1.00 19.62 76 ALA B CA 1
ATOM 1731 C C . ALA B 1 76 ? -21.346 29.455 -59.204 1.00 18.67 76 ALA B C 1
ATOM 1732 O O . ALA B 1 76 ? -21.205 30.446 -58.519 1.00 19.52 76 ALA B O 1
ATOM 1734 N N . GLN B 1 77 ? -20.673 28.334 -58.997 1.00 17.71 77 GLN B N 1
ATOM 1735 C CA . GLN B 1 77 ? -19.892 28.119 -57.788 1.00 17.05 77 GLN B CA 1
ATOM 1736 C C . GLN B 1 77 ? -18.558 28.840 -57.923 1.00 16.69 77 GLN B C 1
ATOM 1737 O O . GLN B 1 77 ? -18.040 29.416 -56.950 1.00 17.61 77 GLN B O 1
ATOM 1743 N N . LEU B 1 78 ? -18.008 28.798 -59.136 1.00 15.53 78 LEU B N 1
ATOM 1744 C CA . LEU B 1 78 ? -16.858 29.602 -59.532 1.00 14.66 78 LEU B CA 1
ATOM 1745 C C . LEU B 1 78 ? -17.190 31.048 -59.243 1.00 15.44 78 LEU B C 1
ATOM 1746 O O . LEU B 1 78 ? -16.421 31.739 -58.610 1.00 16.02 78 LEU B O 1
ATOM 1751 N N . ARG B 1 79 ? -18.369 31.486 -59.675 1.00 16.28 79 ARG B N 1
ATOM 1752 C CA . ARG B 1 79 ? -18.781 32.862 -59.544 1.00 16.46 79 ARG B CA 1
ATOM 1753 C C . ARG B 1 79 ? -19.028 33.276 -58.111 1.00 17.13 79 ARG B C 1
ATOM 1754 O O . ARG B 1 79 ? -18.636 34.363 -57.752 1.00 17.53 79 ARG B O 1
ATOM 1762 N N . LYS B 1 80 ? -19.643 32.446 -57.273 1.00 19.40 80 LYS B N 1
ATOM 1763 C CA . LYS B 1 80 ? -19.815 32.841 -55.863 1.00 22.71 80 LYS B CA 1
ATOM 1764 C C . LYS B 1 80 ? -18.432 33.147 -55.382 1.00 21.11 80 LYS B C 1
ATOM 1765 O O . LYS B 1 80 ? -18.184 34.210 -54.842 1.00 20.53 80 LYS B O 1
ATOM 1771 N N . HIS B 1 81 ? -17.534 32.176 -55.546 1.00 19.69 81 HIS B N 1
ATOM 1772 C CA . HIS B 1 81 ? -16.219 32.260 -54.947 1.00 18.50 81 HIS B CA 1
ATOM 1773 C C . HIS B 1 81 ? -15.404 33.459 -55.502 1.00 18.97 81 HIS B C 1
ATOM 1774 O O . HIS B 1 81 ? -14.705 34.173 -54.757 1.00 17.79 81 HIS B O 1
ATOM 1781 N N . ALA B 1 82 ? -15.533 33.702 -56.802 1.00 19.20 82 ALA B N 1
ATOM 1782 C CA . ALA B 1 82 ? -14.951 34.889 -57.410 1.00 20.40 82 ALA B CA 1
ATOM 1783 C C . ALA B 1 82 ? -15.401 36.118 -56.613 1.00 19.84 82 ALA B C 1
ATOM 1784 O O . ALA B 1 82 ? -14.587 36.927 -56.193 1.00 19.33 82 ALA B O 1
ATOM 1786 N N . ASN B 1 83 ? -16.693 36.218 -56.367 1.00 19.46 83 ASN B N 1
ATOM 1787 C CA . ASN B 1 83 ? -17.222 37.317 -55.612 1.00 21.26 83 ASN B CA 1
ATOM 1788 C C . ASN B 1 83 ? -16.624 37.405 -54.212 1.00 22.74 83 ASN B C 1
ATOM 1789 O O . ASN B 1 83 ? -16.341 38.480 -53.698 1.00 24.40 83 ASN B O 1
ATOM 1794 N N . ARG B 1 84 ? -16.500 36.260 -53.568 1.00 23.34 84 ARG B N 1
ATOM 1795 C CA . ARG B 1 84 ? -15.985 36.200 -52.235 1.00 23.41 84 ARG B CA 1
ATOM 1796 C C . ARG B 1 84 ? -14.562 36.698 -52.184 1.00 22.69 84 ARG B C 1
ATOM 1797 O O . ARG B 1 84 ? -14.153 37.289 -51.189 1.00 24.36 84 ARG B O 1
ATOM 1805 N N . VAL B 1 85 ? -13.779 36.385 -53.215 1.00 20.60 85 VAL B N 1
ATOM 1806 C CA . VAL B 1 85 ? -12.365 36.755 -53.225 1.00 19.12 85 VAL B CA 1
ATOM 1807 C C . VAL B 1 85 ? -12.268 38.258 -53.376 1.00 20.21 85 VAL B C 1
ATOM 1808 O O . VAL B 1 85 ? -11.515 38.932 -52.672 1.00 20.74 85 VAL B O 1
ATOM 1812 N N . MET B 1 86 ? -13.074 38.792 -54.282 1.00 21.62 86 MET B N 1
ATOM 1813 C CA . MET B 1 86 ? -13.089 40.213 -54.530 1.00 20.43 86 MET B CA 1
ATOM 1814 C C . MET B 1 86 ? -13.483 40.943 -53.284 1.00 19.90 86 MET B C 1
ATOM 1815 O O . MET B 1 86 ? -12.830 41.911 -52.944 1.00 21.59 86 MET B O 1
ATOM 1820 N N . ASN B 1 87 ? -14.460 40.437 -52.539 1.00 19.16 87 ASN B N 1
ATOM 1821 C CA . ASN B 1 87 ? -14.806 41.077 -51.266 1.00 20.67 87 ASN B CA 1
ATOM 1822 C C . ASN B 1 87 ? -13.766 40.851 -50.224 1.00 19.07 87 ASN B C 1
ATOM 1823 O O . ASN B 1 87 ? -13.491 41.742 -49.442 1.00 20.35 87 ASN B O 1
ATOM 1828 N N . GLY B 1 88 ? -13.186 39.661 -50.207 1.00 18.63 88 GLY B N 1
ATOM 1829 C CA . GLY B 1 88 ? -12.070 39.379 -49.312 1.00 18.34 88 GLY B CA 1
ATOM 1830 C C . GLY B 1 88 ? -11.006 40.444 -49.477 1.00 19.19 88 GLY B C 1
ATOM 1831 O O . GLY B 1 88 ? -10.603 41.094 -48.507 1.00 19.46 88 GLY B O 1
ATOM 1832 N N . LEU B 1 89 ? -10.592 40.664 -50.721 1.00 19.01 89 LEU B N 1
ATOM 1833 C CA . LEU B 1 89 ? -9.581 41.665 -51.000 1.00 20.02 89 LEU B CA 1
ATOM 1834 C C . LEU B 1 89 ? -10.051 43.060 -50.590 1.00 19.59 89 LEU B C 1
ATOM 1835 O O . LEU B 1 89 ? -9.289 43.851 -50.043 1.00 19.28 89 LEU B O 1
ATOM 1840 N N . ASN B 1 90 ? -11.294 43.383 -50.902 1.00 18.47 90 ASN B N 1
ATOM 1841 C CA . ASN B 1 90 ? -11.779 44.714 -50.636 1.00 17.81 90 ASN B CA 1
ATOM 1842 C C . ASN B 1 90 ? -11.735 45.009 -49.145 1.00 17.16 90 ASN B C 1
ATOM 1843 O O . ASN B 1 90 ? -11.368 46.097 -48.752 1.00 17.46 90 ASN B O 1
ATOM 1848 N N . THR B 1 91 ? -12.131 44.061 -48.312 1.00 16.13 91 THR B N 1
ATOM 1849 C CA . THR B 1 91 ? -12.033 44.284 -46.884 1.00 17.17 91 THR B CA 1
ATOM 1850 C C . THR B 1 91 ? -10.576 44.642 -46.561 1.00 20.06 91 THR B C 1
ATOM 1851 O O . THR B 1 91 ? -10.286 45.600 -45.833 1.00 20.66 91 THR B O 1
ATOM 1855 N N . LEU B 1 92 ? -9.658 43.841 -47.090 1.00 21.64 92 LEU B N 1
ATOM 1856 C CA . LEU B 1 92 ? -8.263 43.972 -46.734 1.00 23.57 92 LEU B CA 1
ATOM 1857 C C . LEU B 1 92 ? -7.712 45.342 -47.136 1.00 24.98 92 LEU B C 1
ATOM 1858 O O . LEU B 1 92 ? -6.876 45.926 -46.442 1.00 25.95 92 LEU B O 1
ATOM 1863 N N . VAL B 1 93 ? -8.182 45.843 -48.268 1.00 24.89 93 VAL B N 1
ATOM 1864 C CA . VAL B 1 93 ? -7.668 47.064 -48.824 1.00 24.15 93 VAL B CA 1
ATOM 1865 C C . VAL B 1 93 ? -8.227 48.207 -48.007 1.00 26.31 93 VAL B C 1
ATOM 1866 O O . VAL B 1 93 ? -7.493 49.086 -47.570 1.00 24.85 93 VAL B O 1
ATOM 1870 N N . GLU B 1 94 ? -9.519 48.133 -47.729 1.00 30.72 94 GLU B N 1
ATOM 1871 C CA . GLU B 1 94 ? -10.164 49.076 -46.826 1.00 33.99 94 GLU B CA 1
ATOM 1872 C C . GLU B 1 94 ? -9.537 49.101 -45.420 1.00 31.19 94 GLU B C 1
ATOM 1873 O O . GLU B 1 94 ? -9.664 50.085 -44.715 1.00 32.50 94 GLU B O 1
ATOM 1879 N N . SER B 1 95 ? -8.841 48.047 -45.020 1.00 27.11 95 SER B N 1
ATOM 1880 C CA . SER B 1 95 ? -8.391 47.937 -43.647 1.00 25.74 95 SER B CA 1
ATOM 1881 C C . SER B 1 95 ? -6.899 48.196 -43.504 1.00 25.26 95 SER B C 1
ATOM 1882 O O . SER B 1 95 ? -6.337 48.039 -42.432 1.00 27.72 95 SER B O 1
ATOM 1885 N N . LEU B 1 96 ? -6.249 48.593 -44.582 1.00 26.13 96 LEU B N 1
ATOM 1886 C CA . LEU B 1 96 ? -4.782 48.638 -44.630 1.00 25.98 96 LEU B CA 1
ATOM 1887 C C . LEU B 1 96 ? -4.097 49.509 -43.586 1.00 27.22 96 LEU B C 1
ATOM 1888 O O . LEU B 1 96 ? -2.930 49.329 -43.335 1.00 25.95 96 LEU B O 1
ATOM 1893 N N . ASP B 1 97 ? -4.785 50.491 -43.022 1.00 32.83 97 ASP B N 1
ATOM 1894 C CA . ASP B 1 97 ? -4.181 51.322 -41.984 1.00 37.29 97 ASP B CA 1
ATOM 1895 C C . ASP B 1 97 ? -4.563 50.795 -40.608 1.00 35.60 97 ASP B C 1
ATOM 1896 O O . ASP B 1 97 ? -4.584 51.550 -39.642 1.00 37.36 97 ASP B O 1
ATOM 1901 N N . ASN B 1 98 ? -4.867 49.501 -40.526 1.00 34.78 98 ASN B N 1
ATOM 1902 C CA . ASN B 1 98 ? -5.248 48.874 -39.271 1.00 34.43 98 ASN B CA 1
ATOM 1903 C C . ASN B 1 98 ? -4.710 47.448 -39.132 1.00 37.54 98 ASN B C 1
ATOM 1904 O O . ASN B 1 98 ? -5.460 46.475 -39.219 1.00 38.83 98 ASN B O 1
ATOM 1909 N N . SER B 1 99 ? -3.414 47.341 -38.853 1.00 40.19 99 SER B N 1
ATOM 1910 C CA . SER B 1 99 ? -2.736 46.056 -38.686 1.00 41.23 99 SER B CA 1
ATOM 1911 C C . SER B 1 99 ? -3.576 45.005 -37.980 1.00 40.77 99 SER B C 1
ATOM 1912 O O . SER B 1 99 ? -3.679 43.877 -38.459 1.00 40.40 99 SER B O 1
ATOM 1915 N N . GLU B 1 100 ? -4.147 45.366 -36.834 1.00 41.80 100 GLU B N 1
ATOM 1916 C CA . GLU B 1 100 ? -4.860 44.392 -35.998 1.00 43.93 100 GLU B CA 1
ATOM 1917 C C . GLU B 1 100 ? -5.953 43.758 -36.846 1.00 41.06 100 GLU B C 1
ATOM 1918 O O . GLU B 1 100 ? -6.273 42.573 -36.708 1.00 40.09 100 GLU B O 1
ATOM 1924 N N . LYS B 1 101 ? -6.521 44.568 -37.732 1.00 39.13 101 LYS B N 1
ATOM 1925 C CA . LYS B 1 101 ? -7.676 44.166 -38.522 1.00 36.73 101 LYS B CA 1
ATOM 1926 C C . LYS B 1 101 ? -7.23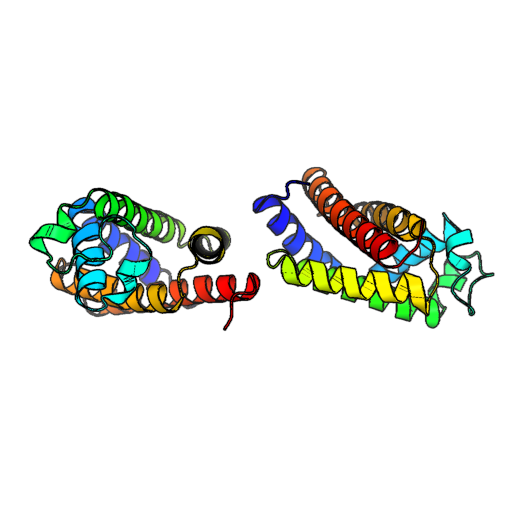0 43.289 -39.686 1.00 33.02 101 LYS B C 1
ATOM 1927 O O . LYS B 1 101 ? -7.707 42.160 -39.818 1.00 34.34 101 LYS B O 1
ATOM 1933 N N . VAL B 1 102 ? -6.259 43.750 -40.472 1.00 27.75 102 VAL B N 1
ATOM 1934 C CA . VAL B 1 102 ? -5.779 42.910 -41.559 1.00 28.74 102 VAL B CA 1
ATOM 1935 C C . VAL B 1 102 ? -5.320 41.557 -40.991 1.00 28.04 102 VAL B C 1
ATOM 1936 O O . VAL B 1 102 ? -5.537 40.508 -41.594 1.00 29.03 102 VAL B O 1
ATOM 1940 N N . ALA B 1 103 ? -4.737 41.574 -39.803 1.00 27.45 103 ALA B N 1
ATOM 1941 C CA . ALA B 1 103 ? -4.265 40.350 -39.177 1.00 25.70 103 ALA B CA 1
ATOM 1942 C C . ALA B 1 103 ? -5.420 39.418 -38.852 1.00 26.26 103 ALA B C 1
ATOM 1943 O O . ALA B 1 103 ? -5.326 38.199 -39.047 1.00 26.13 103 ALA B O 1
ATOM 1945 N N . SER B 1 104 ? -6.503 39.981 -38.330 1.00 25.70 104 SER B N 1
ATOM 1946 C CA . SER B 1 104 ? -7.617 39.150 -37.911 1.00 26.55 104 SER B CA 1
ATOM 1947 C C . SER B 1 104 ? -8.374 38.713 -39.134 1.00 26.14 104 SER B C 1
ATOM 1948 O O . SER B 1 104 ? -8.927 37.615 -39.144 1.00 27.92 104 SER B O 1
ATOM 1951 N N . VAL B 1 105 ? -8.386 39.554 -40.169 1.00 25.20 105 VAL B N 1
ATOM 1952 C CA . VAL B 1 105 ? -9.020 39.168 -41.428 1.00 26.36 105 VAL B CA 1
ATOM 1953 C C . VAL B 1 105 ? -8.278 37.999 -42.043 1.00 26.69 105 VAL B C 1
ATOM 1954 O O . VAL B 1 105 ? -8.892 36.991 -42.396 1.00 30.97 105 VAL B O 1
ATOM 1958 N N . LEU B 1 106 ? -6.959 38.131 -42.171 1.00 25.60 106 LEU B N 1
ATOM 1959 C CA . LEU B 1 106 ? -6.129 37.037 -42.691 1.00 23.45 106 LEU B CA 1
ATOM 1960 C C . LEU B 1 106 ? -6.368 35.793 -41.855 1.00 23.66 106 LEU B C 1
ATOM 1961 O O . LEU B 1 106 ? -6.559 34.715 -42.390 1.00 21.88 106 LEU B O 1
ATOM 1966 N N . LYS B 1 107 ? -6.410 35.961 -40.539 1.00 26.83 107 LYS B N 1
ATOM 1967 C CA . LYS B 1 107 ? -6.464 34.823 -39.629 1.00 29.90 107 LYS B CA 1
ATOM 1968 C C . LYS B 1 107 ? -7.693 33.981 -39.902 1.00 31.01 107 LYS B C 1
ATOM 1969 O O . LYS B 1 107 ? -7.603 32.753 -39.906 1.00 30.59 107 LYS B O 1
ATOM 1975 N N . LEU B 1 108 ? -8.831 34.641 -40.132 1.00 32.98 108 LEU B N 1
ATOM 1976 C CA . LEU B 1 108 ? -10.092 33.949 -40.416 1.00 35.70 108 LEU B CA 1
ATOM 1977 C C . LEU B 1 108 ? -10.051 33.238 -41.751 1.00 34.55 108 LEU B C 1
ATOM 1978 O O . LEU B 1 108 ? -10.473 32.088 -41.876 1.00 33.88 108 LEU B O 1
ATOM 1983 N N . LEU B 1 109 ? -9.566 33.942 -42.760 1.00 30.78 109 LEU B N 1
ATOM 1984 C CA . LEU B 1 109 ? -9.385 33.345 -44.050 1.00 31.61 109 LEU B CA 1
ATOM 1985 C C . LEU B 1 109 ? -8.591 32.046 -43.939 1.00 31.43 109 LEU B C 1
ATOM 1986 O O . LEU B 1 109 ? -9.019 30.994 -44.417 1.00 34.99 109 LEU B O 1
ATOM 1991 N N . GLY B 1 110 ? -7.436 32.124 -43.289 1.00 29.41 110 GLY B N 1
ATOM 1992 C CA . GLY B 1 110 ? -6.544 30.987 -43.164 1.00 28.53 110 GLY B CA 1
ATOM 1993 C C . GLY B 1 110 ? -7.187 29.849 -42.407 1.00 29.14 110 GLY B C 1
ATOM 1994 O O . GLY B 1 110 ? -7.220 28.722 -42.892 1.00 29.97 110 GLY B O 1
ATOM 1995 N N . LYS B 1 111 ? -7.708 30.138 -41.220 1.00 28.42 111 LYS B N 1
ATOM 1996 C CA . LYS B 1 111 ? -8.381 29.113 -40.449 1.00 28.61 111 LYS B CA 1
ATOM 1997 C C . LYS B 1 111 ? -9.481 28.454 -41.280 1.00 25.54 111 LYS B C 1
ATOM 1998 O O . LYS B 1 111 ? -9.585 27.234 -41.331 1.00 24.98 111 LYS B O 1
ATOM 2004 N N . ALA B 1 112 ? -10.287 29.240 -41.968 1.00 23.06 112 ALA B N 1
ATOM 2005 C CA . ALA B 1 112 ? -11.388 28.640 -42.699 1.00 22.05 112 ALA B CA 1
ATOM 2006 C C . ALA B 1 112 ? -10.814 27.704 -43.743 1.00 21.05 112 ALA B C 1
ATOM 2007 O O . ALA B 1 112 ? -11.196 26.543 -43.781 1.00 21.35 112 ALA B O 1
ATOM 2009 N N . HIS B 1 113 ? -9.857 28.177 -44.543 1.00 19.11 113 HIS B N 1
ATOM 2010 C CA . HIS B 1 113 ? -9.366 27.381 -45.665 1.00 18.84 113 HIS B CA 1
ATOM 2011 C C . HIS B 1 113 ? -8.457 26.201 -45.303 1.00 19.89 113 HIS B C 1
ATOM 2012 O O . HIS B 1 113 ? -8.455 25.165 -45.973 1.00 18.28 113 HIS B O 1
ATOM 2019 N N . ALA B 1 114 ? -7.679 26.369 -44.243 1.00 22.15 114 ALA B N 1
ATOM 2020 C CA . ALA B 1 114 ? -6.860 25.293 -43.715 1.00 23.18 114 ALA B CA 1
ATOM 2021 C C . ALA B 1 114 ? -7.711 24.181 -43.102 1.00 23.82 114 ALA B C 1
ATOM 2022 O O . ALA B 1 114 ? -7.430 23.001 -43.293 1.00 24.92 114 ALA B O 1
ATOM 2024 N N . LEU B 1 115 ? -8.736 24.556 -42.350 1.00 23.85 115 LEU B N 1
ATOM 2025 C CA . LEU B 1 115 ? -9.430 23.591 -41.515 1.00 25.18 115 LEU B CA 1
ATOM 2026 C C . LEU B 1 115 ? -10.765 23.165 -42.058 1.00 27.28 115 LEU B C 1
ATOM 2027 O O . LEU B 1 115 ? -11.188 22.069 -41.797 1.00 27.46 115 LEU B O 1
ATOM 2032 N N . ARG B 1 116 ? -11.450 24.049 -42.766 1.00 32.41 116 ARG B N 1
ATOM 2033 C CA . ARG B 1 116 ? -12.785 23.762 -43.281 1.00 34.86 116 ARG B CA 1
ATOM 2034 C C . ARG B 1 116 ? -12.684 23.169 -44.697 1.00 33.42 116 ARG B C 1
ATOM 2035 O O . ARG B 1 116 ? -13.352 22.194 -45.005 1.00 34.37 116 ARG B O 1
ATOM 2043 N N . HIS B 1 117 ? -11.828 23.734 -45.543 1.00 32.70 117 HIS B N 1
ATOM 2044 C CA . HIS B 1 117 ? -11.741 23.321 -46.949 1.00 30.05 117 HIS B CA 1
ATOM 2045 C C . HIS B 1 117 ? -10.444 22.603 -47.305 1.00 31.62 117 HIS B C 1
ATOM 2046 O O . HIS B 1 117 ? -10.240 22.257 -48.461 1.00 30.44 117 HIS B O 1
ATOM 2053 N N . LYS B 1 118 ? -9.540 22.443 -46.344 1.00 34.59 118 LYS B N 1
ATOM 2054 C CA . LYS B 1 118 ? -8.303 21.718 -46.589 1.00 34.67 118 LYS B CA 1
ATOM 2055 C C . LYS B 1 118 ? -7.555 22.155 -47.871 1.00 30.12 118 LYS B C 1
ATOM 2056 O O . LYS B 1 118 ? -7.126 21.316 -48.662 1.00 26.97 118 LYS B O 1
ATOM 2062 N N . VAL B 1 119 ? -7.370 23.457 -48.048 1.00 26.65 119 VAL B N 1
ATOM 2063 C CA . VAL B 1 119 ? -6.674 23.992 -49.216 1.00 26.24 119 VAL B CA 1
ATOM 2064 C C . VAL B 1 119 ? -5.160 24.116 -49.002 1.00 26.40 119 VAL B C 1
ATOM 2065 O O . VAL B 1 119 ? -4.709 24.892 -48.157 1.00 27.12 119 VAL B O 1
ATOM 2069 N N . GLU B 1 120 ? -4.377 23.388 -49.792 1.00 25.96 120 GLU B N 1
ATOM 2070 C CA . GLU B 1 120 ? -2.913 23.528 -49.775 1.00 26.66 120 GLU B CA 1
ATOM 2071 C C . GLU B 1 120 ? -2.534 24.998 -49.855 1.00 23.90 120 GLU B C 1
ATOM 2072 O O . GLU B 1 120 ? -2.963 25.677 -50.765 1.00 22.91 120 GLU B O 1
ATOM 2078 N N . PRO B 1 121 ? -1.719 25.497 -48.920 1.00 22.36 121 PRO B N 1
ATOM 2079 C CA . PRO B 1 121 ? -1.530 26.947 -48.941 1.00 20.45 121 PRO B CA 1
ATOM 2080 C C . PRO B 1 121 ? -0.763 27.420 -50.156 1.00 18.47 121 PRO B C 1
ATOM 2081 O O . PRO B 1 121 ? -0.958 28.544 -50.569 1.00 18.91 121 PRO B O 1
ATOM 2085 N N . VAL B 1 122 ? 0.018 26.561 -50.793 1.00 16.95 122 VAL B N 1
ATOM 2086 C CA . VAL B 1 122 ? 0.638 26.938 -52.069 1.00 16.77 122 VAL B CA 1
ATOM 2087 C C . VAL B 1 122 ? -0.340 27.639 -53.045 1.00 16.58 122 VAL B C 1
ATOM 2088 O O . VAL B 1 122 ? 0.065 28.495 -53.834 1.00 17.82 122 VAL B O 1
ATOM 2092 N N . TYR B 1 123 ? -1.612 27.259 -53.017 1.00 15.31 123 TYR B N 1
ATOM 2093 C CA . TYR B 1 123 ? -2.603 27.903 -53.874 1.00 14.81 123 TYR B CA 1
ATOM 2094 C C . TYR B 1 123 ? -2.812 29.395 -53.593 1.00 14.78 123 TYR B C 1
ATOM 2095 O O . TYR B 1 123 ? -3.007 30.170 -54.526 1.00 15.82 123 TYR B O 1
ATOM 2104 N N . PHE B 1 124 ? -2.694 29.827 -52.344 1.00 14.69 124 PHE B N 1
ATOM 2105 C CA . PHE B 1 124 ? -2.757 31.268 -52.059 1.00 14.91 124 PHE B CA 1
ATOM 2106 C C . PHE B 1 124 ? -1.591 32.003 -52.721 1.00 15.29 124 PHE B C 1
ATOM 2107 O O . PHE B 1 124 ? -1.770 33.097 -53.240 1.00 14.71 124 PHE B O 1
ATOM 2115 N N . LYS B 1 125 ? -0.410 31.397 -52.738 1.00 16.29 125 LYS B N 1
ATOM 2116 C CA . LYS B 1 125 ? 0.724 32.066 -53.349 1.00 18.90 125 LYS B CA 1
ATOM 2117 C C . LYS B 1 125 ? 0.543 32.171 -54.840 1.00 18.68 125 LYS B C 1
ATOM 2118 O O . LYS B 1 125 ? 0.862 33.194 -55.435 1.00 18.80 125 LYS B O 1
ATOM 2124 N N . ILE B 1 126 ? 0.107 31.069 -55.439 1.00 18.17 126 ILE B N 1
ATOM 2125 C CA . ILE B 1 126 ? -0.245 31.051 -56.846 1.00 17.43 126 ILE B CA 1
ATOM 2126 C C . ILE B 1 126 ? -1.313 32.113 -57.121 1.00 16.93 126 ILE B C 1
ATOM 2127 O O . ILE B 1 126 ? -1.168 32.935 -58.014 1.00 16.49 126 ILE B O 1
ATOM 2132 N N . LEU B 1 127 ? -2.376 32.124 -56.334 1.00 16.26 127 LEU B N 1
ATOM 2133 C CA . LEU B 1 127 ? -3.415 33.103 -56.557 1.00 16.41 127 LEU B CA 1
ATOM 2134 C C . LEU B 1 127 ? -2.846 34.522 -56.561 1.00 16.66 127 LEU B C 1
ATOM 2135 O O . LEU B 1 127 ? -3.157 35.301 -57.437 1.00 16.35 127 LEU B O 1
ATOM 2140 N N . SER B 1 128 ? -2.014 34.840 -55.582 1.00 17.98 128 SER B N 1
ATOM 2141 C CA . SER B 1 128 ? -1.248 36.085 -55.571 1.00 20.31 128 SER B CA 1
ATOM 2142 C C . SER B 1 128 ? -0.661 36.488 -56.923 1.00 19.62 128 SER B C 1
ATOM 2143 O O . SER B 1 128 ? -0.925 37.578 -57.408 1.00 23.10 128 SER B O 1
ATOM 2146 N N . GLY B 1 129 ? 0.176 35.647 -57.508 1.00 17.45 129 GLY B N 1
ATOM 2147 C CA . GLY B 1 129 ? 0.718 35.931 -58.823 1.00 16.50 129 GLY B CA 1
ATOM 2148 C C . GLY B 1 129 ? -0.344 36.159 -59.876 1.00 16.33 129 GLY B C 1
ATOM 2149 O O . GLY B 1 129 ? -0.205 37.016 -60.730 1.00 17.73 129 GLY B O 1
ATOM 2150 N N . VAL B 1 130 ? -1.410 35.381 -59.825 1.00 16.64 130 VAL B N 1
ATOM 2151 C CA . VAL B 1 130 ? -2.459 35.450 -60.834 1.00 16.58 130 VAL B CA 1
ATOM 2152 C C . VAL B 1 130 ? -3.243 36.767 -60.733 1.00 17.56 130 VAL B C 1
ATOM 2153 O O . VAL B 1 130 ? -3.483 37.440 -61.733 1.00 17.50 130 VAL B O 1
ATOM 2157 N N . ILE B 1 131 ? -3.677 37.114 -59.528 1.00 18.14 131 ILE B N 1
ATOM 2158 C CA . ILE B 1 131 ? -4.342 38.386 -59.294 1.00 18.82 131 ILE B CA 1
ATOM 2159 C C . ILE B 1 131 ? -3.573 39.531 -59.960 1.00 22.09 131 ILE B C 1
ATOM 2160 O O . ILE B 1 131 ? -4.136 40.315 -60.732 1.00 22.83 131 ILE B O 1
ATOM 2165 N N . LEU B 1 132 ? -2.284 39.626 -59.659 1.00 23.03 132 LEU B N 1
ATOM 2166 C CA . LEU B 1 132 ? -1.488 40.702 -60.179 1.00 23.89 132 LEU B CA 1
ATOM 2167 C C . LEU B 1 132 ? -1.344 40.558 -61.687 1.00 23.21 132 LEU B C 1
ATOM 2168 O O . LEU B 1 132 ? -1.400 41.530 -62.414 1.00 24.28 132 LEU B O 1
ATOM 2173 N N . GLU B 1 133 ? -1.184 39.347 -62.176 1.00 22.99 133 GLU B N 1
ATOM 2174 C CA . GLU B 1 133 ? -1.045 39.167 -63.613 1.00 24.88 133 GLU B CA 1
ATOM 2175 C C . GLU B 1 133 ? -2.233 39.759 -64.354 1.00 23.09 133 GLU B C 1
ATOM 2176 O O . GLU B 1 133 ? -2.079 40.340 -65.406 1.00 23.34 133 GLU B O 1
ATOM 2182 N N . VAL B 1 134 ? -3.410 39.653 -63.762 1.00 22.23 134 VAL B N 1
ATOM 2183 C CA . VAL B 1 134 ? -4.657 39.975 -64.440 1.00 22.50 134 VAL B CA 1
ATOM 2184 C C . VAL B 1 134 ? -5.057 41.428 -64.250 1.00 24.91 134 VAL B C 1
ATOM 2185 O O . VAL B 1 134 ? -5.782 41.977 -65.060 1.00 30.48 134 VAL B O 1
ATOM 2189 N N . LEU B 1 135 ? -4.651 42.035 -63.145 1.00 27.58 135 LEU B N 1
ATOM 2190 C CA . LEU B 1 135 ? -4.846 43.467 -62.958 1.00 27.15 135 LEU B CA 1
ATOM 2191 C C . LEU B 1 135 ? -3.943 44.199 -63.954 1.00 27.97 135 LEU B C 1
ATOM 2192 O O . LEU B 1 135 ? -4.348 45.174 -64.561 1.00 31.35 135 LEU B O 1
ATOM 2197 N N . GLY B 1 136 ? -2.758 43.671 -64.201 1.00 29.56 136 GLY B N 1
ATOM 2198 C CA . GLY B 1 136 ? -1.932 44.160 -65.310 1.00 33.93 136 GLY B CA 1
ATOM 2199 C C . GLY B 1 136 ? -2.652 44.203 -66.655 1.00 35.84 136 GLY B C 1
ATOM 2200 O O . GLY B 1 136 ? -2.713 45.231 -67.302 1.00 40.66 136 GLY B O 1
ATOM 2201 N N . GLU B 1 137 ? -3.205 43.087 -67.091 1.00 36.90 137 GLU B N 1
ATOM 2202 C CA . GLU B 1 137 ? -3.812 43.047 -68.404 1.00 36.44 137 GLU B CA 1
ATOM 2203 C C . GLU B 1 137 ? -5.096 43.852 -68.440 1.00 33.74 137 GLU B C 1
ATOM 2204 O O . GLU B 1 137 ? -5.377 44.536 -69.415 1.00 38.31 137 GLU B O 1
ATOM 2210 N N . ALA B 1 138 ? -5.904 43.750 -67.402 1.00 29.57 138 ALA B N 1
ATOM 2211 C CA . ALA B 1 138 ? -7.237 44.311 -67.471 1.00 29.27 138 ALA B CA 1
ATOM 2212 C C . ALA B 1 138 ? -7.278 45.821 -67.185 1.00 32.51 138 ALA B C 1
ATOM 2213 O O . ALA B 1 138 ? -8.288 46.473 -67.451 1.00 32.20 138 ALA B O 1
ATOM 2215 N N . PHE B 1 139 ? -6.203 46.364 -66.609 1.00 34.08 139 PHE B N 1
ATOM 2216 C CA . PHE B 1 139 ? -6.198 47.734 -66.094 1.00 33.70 139 PHE B CA 1
ATOM 2217 C C . PHE B 1 139 ? -4.825 48.379 -66.294 1.00 39.13 139 PHE B C 1
ATOM 2218 O O . PHE B 1 139 ? -4.377 49.164 -65.462 1.00 42.64 139 PHE B O 1
ATOM 2226 N N . SER B 1 140 ? -4.171 48.071 -67.413 1.00 44.00 140 SER B N 1
ATOM 2227 C CA . SER B 1 140 ? -2.774 48.483 -67.643 1.00 43.35 140 SER B CA 1
ATOM 2228 C C . SER B 1 140 ? -2.547 49.973 -67.433 1.00 45.54 140 SER B C 1
ATOM 2229 O O . SER B 1 140 ? -1.459 50.382 -67.028 1.00 45.99 140 SER B O 1
ATOM 2232 N N . GLU B 1 141 ? -3.556 50.782 -67.744 1.00 48.17 141 GLU B N 1
ATOM 2233 C CA . GLU B 1 141 ? -3.452 52.220 -67.556 1.00 51.52 141 GLU B CA 1
ATOM 2234 C C . GLU B 1 141 ? -3.297 52.557 -66.079 1.00 48.20 141 GLU B C 1
ATOM 2235 O O . GLU B 1 141 ? -2.311 53.182 -65.683 1.00 47.61 141 GLU B O 1
ATOM 2241 N N . 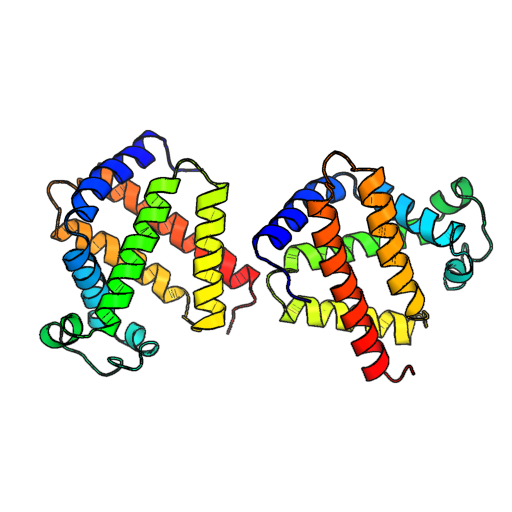VAL B 1 142 ? -4.271 52.126 -65.279 1.00 45.76 142 VAL B N 1
ATOM 2242 C CA . VAL B 1 142 ? -4.270 52.324 -63.820 1.00 44.97 142 VAL B CA 1
ATOM 2243 C C . VAL B 1 142 ? -3.058 51.712 -63.110 1.00 44.06 142 VAL B C 1
ATOM 2244 O O . VAL B 1 142 ? -2.542 52.279 -62.149 1.00 41.92 142 VAL B O 1
ATOM 2248 N N . VAL B 1 143 ? -2.634 50.538 -63.567 1.00 44.04 143 VAL B N 1
ATOM 2249 C CA . VAL B 1 143 ? -1.593 49.765 -62.893 1.00 42.49 143 VAL B CA 1
ATOM 2250 C C . VAL B 1 143 ? -0.229 50.008 -63.520 1.00 40.23 143 VAL B C 1
ATOM 2251 O O . VAL B 1 143 ? 0.232 49.243 -64.365 1.00 36.15 143 VAL B O 1
ATOM 2255 N N . THR B 1 144 ? 0.427 51.066 -63.066 1.00 39.95 144 THR B N 1
ATOM 2256 C CA . THR B 1 144 ? 1.748 51.417 -63.566 1.00 41.34 144 THR B CA 1
ATOM 2257 C C . THR B 1 144 ? 2.825 50.585 -62.823 1.00 43.60 144 THR B C 1
ATOM 2258 O O . THR B 1 144 ? 2.494 49.812 -61.925 1.00 42.24 144 THR B O 1
ATOM 2262 N N . PRO B 1 145 ? 4.110 50.709 -63.208 1.00 46.55 145 PRO B N 1
ATOM 2263 C CA . PRO B 1 145 ? 5.129 49.922 -62.484 1.00 47.19 145 PRO B CA 1
ATOM 2264 C C . PRO B 1 145 ? 5.215 50.250 -61.003 1.00 44.76 145 PRO B C 1
ATOM 2265 O O . PRO B 1 145 ? 5.488 49.375 -60.187 1.00 44.68 145 PRO B O 1
ATOM 2269 N N . GLU B 1 146 ? 4.997 51.513 -60.673 1.00 46.25 146 GLU B N 1
ATOM 2270 C CA . GLU B 1 146 ? 5.010 51.961 -59.294 1.00 46.71 146 GLU B CA 1
ATOM 2271 C C . GLU B 1 146 ? 3.923 51.216 -58.552 1.00 43.01 146 GLU B C 1
ATOM 2272 O O . GLU B 1 146 ? 4.155 50.649 -57.484 1.00 42.44 146 GLU B O 1
ATOM 2278 N N . VAL B 1 147 ? 2.731 51.210 -59.140 1.00 39.09 147 VAL B N 1
ATOM 2279 C CA . VAL B 1 147 ? 1.560 50.606 -58.510 1.00 35.30 147 VAL B CA 1
ATOM 2280 C C . VAL B 1 147 ? 1.640 49.088 -58.478 1.00 31.36 147 VAL B C 1
ATOM 2281 O O . VAL B 1 147 ? 1.257 48.471 -57.498 1.00 30.57 147 VAL B O 1
ATOM 2285 N N . ALA B 1 148 ? 2.139 48.490 -59.553 1.00 29.84 148 ALA B N 1
ATOM 2286 C CA . ALA B 1 148 ? 2.397 47.052 -59.591 1.00 25.67 148 ALA B CA 1
ATOM 2287 C C . ALA B 1 148 ? 3.265 46.649 -58.421 1.00 24.90 148 ALA B C 1
ATOM 2288 O O . ALA B 1 148 ? 2.956 45.688 -57.727 1.00 25.48 148 ALA B O 1
ATOM 2290 N N . ALA B 1 149 ? 4.344 47.398 -58.195 1.00 25.48 149 ALA B N 1
ATOM 2291 C CA . ALA B 1 149 ? 5.316 47.083 -57.133 1.00 26.56 149 ALA B CA 1
ATOM 2292 C C . ALA B 1 149 ? 4.666 47.044 -55.746 1.00 28.16 149 ALA B C 1
ATOM 2293 O O . ALA B 1 149 ? 5.081 46.285 -54.859 1.00 26.01 149 ALA B O 1
ATOM 2295 N N . ALA B 1 150 ? 3.673 47.914 -55.572 1.00 29.94 150 ALA B N 1
ATOM 2296 C CA . ALA B 1 150 ? 2.964 48.063 -54.319 1.00 29.61 150 ALA B CA 1
ATOM 2297 C C . ALA B 1 150 ? 2.087 46.849 -54.075 1.00 30.09 150 ALA B C 1
ATOM 2298 O O . ALA B 1 150 ? 2.073 46.294 -52.979 1.00 35.95 150 ALA B O 1
ATOM 2300 N N . TRP B 1 151 ? 1.348 46.439 -55.098 1.00 27.94 151 TRP B N 1
ATOM 2301 C CA . TRP B 1 151 ? 0.499 45.255 -54.997 1.00 24.59 151 TRP B CA 1
ATOM 2302 C C . TRP B 1 151 ? 1.324 44.043 -54.695 1.00 22.22 151 TRP B C 1
ATOM 2303 O O . TRP B 1 151 ? 0.948 43.232 -53.850 1.00 24.12 151 TRP B O 1
ATOM 2314 N N . THR B 1 152 ? 2.455 43.931 -55.373 1.00 19.60 152 THR B N 1
ATOM 2315 C CA . THR B 1 152 ? 3.401 42.867 -55.071 1.00 19.14 152 THR B CA 1
ATOM 2316 C C . THR B 1 152 ? 3.745 42.798 -53.565 1.00 20.71 152 THR B C 1
ATOM 2317 O O . THR B 1 152 ? 3.684 41.730 -52.982 1.00 20.85 152 THR B O 1
ATOM 2321 N N . LYS B 1 153 ? 4.027 43.929 -52.920 1.00 24.32 153 LYS B N 1
ATOM 2322 C CA . LYS B 1 153 ? 4.293 43.923 -51.467 1.00 26.69 153 LYS B CA 1
ATOM 2323 C C . LYS B 1 153 ? 3.079 43.398 -50.753 1.00 23.79 153 LYS B C 1
ATOM 2324 O O . LYS B 1 153 ? 3.171 42.469 -49.962 1.00 22.27 153 LYS B O 1
ATOM 2330 N N . LEU B 1 154 ? 1.944 44.029 -51.028 1.00 22.86 154 LEU B N 1
ATOM 2331 C CA . LEU B 1 154 ? 0.704 43.705 -50.349 1.00 23.55 154 LEU B CA 1
ATOM 2332 C C . LEU B 1 154 ? 0.401 42.214 -50.462 1.00 25.69 154 LEU B C 1
ATOM 2333 O O . LEU B 1 154 ? 0.090 41.538 -49.466 1.00 26.21 154 LEU B O 1
ATOM 2338 N N . LEU B 1 155 ? 0.481 41.716 -51.691 1.00 25.73 155 LEU B N 1
ATOM 2339 C CA . LEU B 1 155 ? 0.082 40.362 -51.979 1.00 25.39 155 LEU B CA 1
ATOM 2340 C C . LEU B 1 155 ? 1.003 39.370 -51.284 1.00 24.62 155 LEU B C 1
ATOM 2341 O O . LEU B 1 155 ? 0.543 38.397 -50.705 1.00 27.47 155 LEU B O 1
ATOM 2346 N N . ALA B 1 156 ? 2.294 39.652 -51.266 1.00 23.51 156 ALA B N 1
ATOM 2347 C CA . ALA B 1 156 ? 3.226 38.832 -50.502 1.00 22.73 156 ALA B CA 1
ATOM 2348 C C . ALA B 1 156 ? 2.912 38.876 -48.997 1.00 22.77 156 ALA B C 1
ATOM 2349 O O . ALA B 1 156 ? 3.067 37.879 -48.277 1.00 22.59 156 ALA B O 1
ATOM 2351 N N . THR B 1 157 ? 2.484 40.034 -48.517 1.00 22.61 157 THR B N 1
ATOM 2352 C CA . THR B 1 157 ? 2.202 40.178 -47.108 1.00 23.23 157 THR B CA 1
ATOM 2353 C C . THR B 1 157 ? 1.045 39.288 -46.743 1.00 25.50 157 THR B C 1
ATOM 2354 O O . THR B 1 157 ? 1.001 38.716 -45.651 1.00 25.88 157 THR B O 1
ATOM 2358 N N . ILE B 1 158 ? 0.092 39.208 -47.665 1.00 28.70 158 ILE B N 1
ATOM 2359 C CA . ILE B 1 158 ? -1.070 38.357 -47.502 1.00 30.49 158 ILE B CA 1
ATOM 2360 C C . ILE B 1 158 ? -0.624 36.915 -47.473 1.00 29.76 158 ILE B C 1
ATOM 2361 O O . ILE B 1 158 ? -0.879 36.186 -46.512 1.00 29.02 158 ILE B O 1
ATOM 2366 N N . TYR B 1 159 ? 0.054 36.495 -48.530 1.00 30.48 159 TYR B N 1
ATOM 2367 C CA . TYR B 1 159 ? 0.538 35.140 -48.548 1.00 29.84 159 TYR B CA 1
ATOM 2368 C C . TYR B 1 159 ? 1.214 34.777 -47.217 1.00 28.07 159 TYR B C 1
ATOM 2369 O O . TYR B 1 159 ? 0.921 33.730 -46.652 1.00 27.65 159 TYR B O 1
ATOM 2378 N N . SER B 1 160 ? 2.068 35.662 -46.701 1.00 26.90 160 SER B N 1
ATOM 2379 C CA . SER B 1 160 ? 2.759 35.415 -45.430 1.00 26.69 160 SER B CA 1
ATOM 2380 C C . SER B 1 160 ? 1.803 35.220 -44.298 1.00 25.32 160 SER B C 1
ATOM 2381 O O . SER B 1 160 ? 1.854 34.213 -43.630 1.00 27.67 160 SER B O 1
ATOM 2384 N N . GLY B 1 161 ? 0.929 36.188 -44.080 1.00 26.01 161 GLY B N 1
ATOM 2385 C CA . GLY B 1 161 ? -0.033 36.104 -42.994 1.00 26.35 161 GLY B CA 1
ATOM 2386 C C . GLY B 1 161 ? -0.816 34.801 -43.009 1.00 26.32 161 GLY B C 1
ATOM 2387 O O . GLY B 1 161 ? -1.058 34.197 -41.949 1.00 26.31 161 GLY B O 1
ATOM 2388 N N . ILE B 1 162 ? -1.193 34.364 -44.211 1.00 25.27 162 ILE B N 1
ATOM 2389 C CA . ILE B 1 162 ? -1.982 33.146 -44.393 1.00 25.60 162 ILE B CA 1
ATOM 2390 C C . ILE B 1 162 ? -1.174 31.923 -43.980 1.00 26.49 162 ILE B C 1
ATOM 2391 O O . ILE B 1 162 ? -1.677 31.056 -43.256 1.00 28.05 162 ILE B O 1
ATOM 2396 N N . ASN B 1 163 ? 0.050 31.834 -44.501 1.00 24.26 163 ASN B N 1
ATOM 2397 C CA . ASN B 1 163 ? 0.994 30.831 -44.073 1.00 24.45 163 ASN B CA 1
ATOM 2398 C C . ASN B 1 163 ? 1.165 30.789 -42.567 1.00 24.16 163 ASN B C 1
ATOM 2399 O O . ASN B 1 163 ? 1.016 29.758 -41.930 1.00 24.97 163 ASN B O 1
ATOM 2404 N N . ALA B 1 164 ? 1.482 31.930 -42.000 1.00 22.59 164 ALA B N 1
ATOM 2405 C CA . ALA B 1 164 ? 1.626 32.035 -40.585 1.00 21.86 164 ALA B CA 1
ATOM 2406 C C . ALA B 1 164 ? 0.474 31.343 -39.881 1.00 21.04 164 ALA B C 1
ATOM 2407 O O . ALA B 1 164 ? 0.679 30.676 -38.879 1.00 22.92 164 ALA B O 1
ATOM 2409 N N . VAL B 1 165 ? -0.734 31.525 -40.394 1.00 19.87 165 VAL B N 1
ATOM 2410 C CA . VAL B 1 165 ? -1.930 30.919 -39.808 1.00 19.21 165 VAL B CA 1
ATOM 2411 C C . VAL B 1 165 ? -2.009 29.417 -40.084 1.00 19.47 165 VAL B C 1
ATOM 2412 O O . VAL B 1 165 ? -2.458 28.647 -39.247 1.00 18.55 165 VAL B O 1
ATOM 2416 N N . TYR B 1 166 ? -1.614 28.991 -41.273 1.00 21.08 166 TYR B N 1
ATOM 2417 C CA . TYR B 1 166 ? -1.587 27.572 -41.548 1.00 23.19 166 TYR B CA 1
ATOM 2418 C C . TYR B 1 166 ? -0.717 26.863 -40.514 1.00 27.39 166 TYR B C 1
ATOM 2419 O O . TYR B 1 166 ? -1.137 25.855 -39.974 1.00 32.10 166 TYR B O 1
ATOM 2428 N N . GLU B 1 167 ? 0.439 27.437 -40.172 1.00 30.78 167 GLU B N 1
ATOM 2429 C CA . GLU B 1 167 ? 1.304 26.903 -39.113 1.00 32.90 167 GLU B CA 1
ATOM 2430 C C . GLU B 1 167 ? 0.664 27.001 -37.747 1.00 30.59 167 GLU B C 1
ATOM 2431 O O . GLU B 1 167 ? 0.622 26.027 -37.011 1.00 31.47 167 GLU B O 1
ATOM 2437 N N . GLU B 1 168 ? 0.169 28.176 -37.396 1.00 31.70 168 GLU B N 1
ATOM 2438 C CA . GLU B 1 168 ? -0.483 28.360 -36.101 1.00 32.69 168 GLU B CA 1
ATOM 2439 C C . GLU B 1 168 ? -1.593 27.351 -35.910 1.00 31.58 168 GLU B C 1
ATOM 2440 O O . GLU B 1 168 ? -2.127 27.230 -34.825 1.00 36.23 168 GLU B O 1
ATOM 2446 N N . VAL B 1 169 ? -1.964 26.651 -36.970 1.00 30.94 169 VAL B N 1
ATOM 2447 C CA . VAL B 1 169 ? -3.116 25.767 -36.933 1.00 31.65 169 VAL B CA 1
ATOM 2448 C C . VAL B 1 169 ? -2.732 24.286 -37.040 1.00 32.62 169 VAL B C 1
ATOM 2449 O O . VAL B 1 169 ? -3.553 23.412 -36.804 1.00 33.25 169 VAL B O 1
ATOM 2453 N N . GLY B 1 170 ? -1.469 24.004 -37.333 1.00 35.31 170 GLY B N 1
ATOM 2454 C CA . GLY B 1 170 ? -0.957 22.650 -37.266 1.00 35.87 170 GLY B CA 1
ATOM 2455 C C . GLY B 1 170 ? -0.770 22.013 -38.626 1.00 39.98 170 GLY B C 1
ATOM 2456 O O . GLY B 1 170 ? -0.128 20.971 -38.732 1.00 48.83 170 GLY B O 1
ATOM 2457 N N . TRP B 1 171 ? -1.327 22.622 -39.669 1.00 37.90 171 TRP B N 1
ATOM 2458 C CA . TRP B 1 171 ? -1.163 22.123 -41.033 1.00 34.37 171 TRP B CA 1
ATOM 2459 C C . TRP B 1 171 ? 0.219 21.511 -41.281 1.00 40.75 171 TRP B C 1
ATOM 2460 O O . TRP B 1 171 ? 1.226 22.105 -40.900 1.00 35.41 171 TRP B O 1
ATOM 2471 N N . SER B 1 172 ? 0.270 20.349 -41.947 1.00 55.79 172 SER B N 1
ATOM 2472 C CA . SER B 1 172 ? 1.552 19.809 -42.477 1.00 66.19 172 SER B CA 1
ATOM 2473 C C . SER B 1 172 ? 1.406 18.667 -43.523 1.00 70.91 172 SER B C 1
ATOM 2474 O O . SER B 1 172 ? 0.331 18.477 -44.103 1.00 55.76 172 SER B O 1
ATOM 2477 N N . LYS B 1 173 ? 2.520 17.959 -43.775 1.00 79.55 173 LYS B N 1
ATOM 2478 C CA . LYS B 1 173 ? 2.586 16.740 -44.615 1.00 74.22 173 LYS B CA 1
ATOM 2479 C C . LYS B 1 173 ? 2.317 17.049 -46.081 1.00 71.16 173 LYS B C 1
ATOM 2480 O O . LYS B 1 173 ? 1.183 16.949 -46.537 1.00 76.06 173 LYS B O 1
#

B-factor: mean 29.89, std 13.77, range [6.94, 106.01]

Foldseek 3Di:
DDADPVLLVLQLVLLVVCVVVQQVLLLVLVLCLCQVPVCQLVLPVPPNPPRDSVVQVPDPSSRVVSNVVSVLVVQCSVCVVPVVVNLVSLLVVLCCCVPVRNDDLVSLVVSLVSSLVSSCVVPVVSCDVSNSVSSVVSSVVSSVSSVVNNVVNPHD/DPQDPVLLVLQVVLLVVVVVVQQVLLLVLLLCLCQVPVCQLVLPVVPNPPRDPVPQSVDPVSRVVSNVVSVLVVQLSVCVVPVVRNLVSLLVVLCCCVPVRVDDLVSLVSSLVSSLVSCCVVPVPSCDVSNSVSSNVVSVVSSVSSVVNSVVPPDDD